Protein AF-A0AAV9VHR6-F1 (afdb_monomer)

Radius of gyration: 25.61 Å; Cα contacts (8 Å, |Δi|>4): 215; chains: 1; bounding box: 62×47×94 Å

Foldseek 3Di:
DDDDDDPPPPPVPVVVVVVVVPVVVPPDPPDPPDPPPPPPDDDPPQPDLLHAPPLLAAFDQDADDPDDVPDDPVVNVVRNVVSLVVRQVSLLCSQPPVLCVVLVVVVVVCVVLVHLNSCVVVVPHGLNNLSSNVLSVQSVVLSVLLVVLCVVCPPCSVVVCVVDVNSHRNRNDDPVNVVVVVVVLLVQLVVLCVVPVVDPCPPDDDPDLVRDDLSVLVSQCSLLVVDDPPPPSPDDDDPVSVVSSVSVVVLVSSLVSSQVNCVVVVHDVPYDPVRSVVNCSNNSD

Mean predicted aligned error: 12.26 Å

Organism: NCBI:txid1796055

Sequence (285 aa):
MTTTFVAAAACGKAAARQAAARTVTARLGLVPQQLRTYSSQPDPRYDGPINGPLSTLPAHLNLPPPRQPGESIFAYYFKIGKGYLSFYKTGLKNAAWVNPRLAGPVMARWKDDRGYAGIVQNKWLTRGDLQLLKRNQHDFRRIPLFAILFTVCGEFTPLVVATFSNIVPITCRIPTQIQSDRKKRERKIRASFESFLPSTSVNRPAEGLDKLTWKEKVHCSTVVGRHSGLWPSRFLPLPLGFVLHKRLLRYEVYLATDDMLITKGGGVMKLSPPELEIACVDRGM

Secondary structure (DSSP, 8-state):
------TTSSSHHHHHHHHTTTSSTTSS------------PPPTT--STTSPPGGGSPPP--PPPSPPTT--HHHHHHHHHHHHHHHHHHHHHIIIIIHHHHHHHHHHHHHHTTTHHHHHHH----HHHHHHHHHHHHHHTTHHHHHHHHHHHGGGHHHHHHH-TTTS-GGG--HHHHHHHHHHHHHHHHHHHHHHTTSGGGG----SGGGS-HHHHHHHHHHTT-S-TT--TTT--TTHHHHHHHHHHHHHHHHHHHHHHHHHTT-GGGS-HHHHHHHHHHHT-

Nearest PDB structures (foldseek):
  7w1m-assembly1_D  TM=1.863E-01  e=8.323E+00  Homo sapiens

Structure (mmCIF, N/CA/C/O backbone):
data_AF-A0AAV9VHR6-F1
#
_entry.id   AF-A0AAV9VHR6-F1
#
loop_
_atom_site.group_PDB
_atom_site.id
_atom_site.type_symbol
_atom_site.label_atom_id
_atom_site.label_alt_id
_atom_site.label_comp_id
_atom_site.label_asym_id
_atom_site.label_entity_id
_atom_site.label_seq_id
_atom_site.pdbx_PDB_ins_code
_atom_site.Cartn_x
_atom_site.Cartn_y
_atom_site.Cartn_z
_atom_site.occupancy
_atom_site.B_iso_or_equiv
_atom_site.auth_seq_id
_atom_site.auth_comp_id
_atom_site.auth_asym_id
_atom_site.auth_atom_id
_atom_site.pdbx_PDB_model_num
ATOM 1 N N . MET A 1 1 ? -37.634 -18.624 -67.698 1.00 38.09 1 MET A N 1
ATOM 2 C CA . MET A 1 1 ? -37.394 -19.805 -66.837 1.00 38.09 1 MET A CA 1
ATOM 3 C C . MET A 1 1 ? -35.998 -19.601 -66.261 1.00 38.09 1 MET A C 1
ATOM 5 O O . MET A 1 1 ? -35.084 -19.551 -67.060 1.00 38.09 1 MET A O 1
ATOM 9 N N . THR A 1 2 ? -35.717 -19.249 -65.009 1.00 39.53 2 THR A N 1
ATOM 10 C CA . THR A 1 2 ? -36.295 -19.543 -63.683 1.00 39.53 2 THR A CA 1
ATOM 11 C C . THR A 1 2 ? -35.710 -18.506 -62.702 1.00 39.53 2 THR A C 1
ATOM 13 O O . THR A 1 2 ? -34.497 -18.366 -62.608 1.00 39.53 2 THR A O 1
ATOM 16 N N . THR A 1 3 ? -36.538 -17.603 -62.174 1.00 38.44 3 THR A N 1
ATOM 17 C CA . THR A 1 3 ? -36.953 -17.486 -60.756 1.00 38.44 3 THR A CA 1
ATOM 18 C C . THR A 1 3 ? -35.860 -17.494 -59.669 1.00 38.44 3 THR A C 1
ATOM 20 O O . THR A 1 3 ? -35.356 -18.543 -59.283 1.00 38.44 3 THR A O 1
ATOM 23 N N . THR A 1 4 ? -35.584 -16.292 -59.131 1.00 42.44 4 THR A N 1
ATOM 24 C CA . THR A 1 4 ? -35.805 -15.901 -57.715 1.00 42.44 4 THR A CA 1
ATOM 25 C C . THR A 1 4 ? -35.734 -17.015 -56.667 1.00 42.44 4 THR A C 1
ATOM 27 O O . THR A 1 4 ? -36.754 -17.648 -56.462 1.00 42.44 4 THR A O 1
ATOM 30 N N . PHE A 1 5 ? -34.623 -17.187 -55.927 1.00 37.81 5 PHE A N 1
ATOM 31 C CA . PHE A 1 5 ? -34.625 -17.884 -54.617 1.00 37.81 5 PHE A CA 1
ATOM 32 C C . PHE A 1 5 ? -33.292 -17.758 -53.840 1.00 37.81 5 PHE A C 1
ATOM 34 O O . PHE A 1 5 ? -32.608 -18.748 -53.659 1.00 37.81 5 PHE A O 1
ATOM 41 N N . VAL A 1 6 ? -32.902 -16.585 -53.308 1.00 41.12 6 VAL A N 1
ATOM 42 C CA . VAL A 1 6 ? -31.988 -16.551 -52.123 1.00 41.12 6 VAL A CA 1
ATOM 43 C C . VAL A 1 6 ? -32.210 -15.330 -51.203 1.00 41.12 6 VAL A C 1
ATOM 45 O O . VAL A 1 6 ? -31.342 -14.948 -50.427 1.00 41.12 6 VAL A O 1
ATOM 48 N N . ALA A 1 7 ? -33.400 -14.721 -51.209 1.00 41.12 7 ALA A N 1
ATOM 49 C CA . ALA A 1 7 ? -33.759 -13.664 -50.248 1.00 41.12 7 ALA A CA 1
ATOM 50 C C . ALA A 1 7 ? -34.326 -14.210 -48.912 1.00 41.12 7 ALA A C 1
ATOM 52 O O . ALA A 1 7 ? -34.904 -13.461 -48.133 1.00 41.12 7 ALA A O 1
ATOM 53 N N . ALA A 1 8 ? -34.152 -15.507 -48.620 1.00 41.75 8 ALA A N 1
ATOM 54 C CA . ALA A 1 8 ? -34.753 -16.181 -47.459 1.00 41.75 8 ALA A CA 1
ATOM 55 C C . ALA A 1 8 ? -33.741 -16.781 -46.454 1.00 41.75 8 ALA A C 1
ATOM 57 O O . ALA A 1 8 ? -34.143 -17.422 -45.488 1.00 41.75 8 ALA A O 1
ATOM 58 N N . ALA A 1 9 ? -32.430 -16.561 -46.623 1.00 43.75 9 ALA A N 1
ATOM 59 C CA . ALA A 1 9 ? -31.403 -17.166 -45.756 1.00 43.75 9 ALA A CA 1
ATOM 60 C C . ALA A 1 9 ? -30.848 -16.236 -44.652 1.00 43.75 9 ALA A C 1
ATOM 62 O O . ALA A 1 9 ? -30.109 -16.689 -43.776 1.00 43.75 9 ALA A O 1
ATOM 63 N N . ALA A 1 10 ? -31.209 -14.947 -44.652 1.00 43.59 10 ALA A N 1
ATOM 64 C CA . ALA A 1 10 ? -30.687 -13.965 -43.692 1.00 43.59 10 ALA A CA 1
ATOM 65 C C . ALA A 1 10 ? -31.602 -13.717 -42.474 1.00 43.59 10 ALA A C 1
ATOM 67 O O . ALA A 1 10 ? -31.135 -13.210 -41.457 1.00 43.59 10 ALA A O 1
ATOM 68 N N . CYS A 1 11 ? -32.876 -14.127 -42.520 1.00 42.84 11 CYS A N 1
ATOM 69 C CA . CYS A 1 11 ? -33.837 -13.875 -41.436 1.00 42.84 11 CYS A CA 1
ATOM 70 C C . CYS A 1 11 ? -33.877 -14.997 -40.367 1.00 42.84 11 CYS A C 1
ATOM 72 O O . CYS A 1 11 ? -34.276 -14.766 -39.230 1.00 42.84 11 CYS A O 1
ATOM 74 N N . GLY A 1 12 ? -33.369 -16.200 -40.674 1.00 41.72 12 GLY A N 1
ATOM 75 C CA . GLY A 1 12 ? -33.369 -17.346 -39.745 1.00 41.72 12 GLY A CA 1
ATOM 76 C C . GLY A 1 12 ? -32.209 -17.395 -38.737 1.00 41.72 12 GLY A C 1
ATOM 77 O O . GLY A 1 12 ? -32.298 -18.088 -37.726 1.00 41.72 12 GLY A O 1
ATOM 78 N N . LYS A 1 13 ? -31.114 -16.652 -38.961 1.00 41.53 13 LYS A N 1
ATOM 79 C CA . LYS A 1 13 ? -29.913 -16.704 -38.094 1.00 41.53 13 LYS A CA 1
ATOM 80 C C . LYS A 1 13 ? -29.929 -15.695 -36.936 1.00 41.53 13 LYS A C 1
ATOM 82 O O . LYS A 1 13 ? -29.157 -15.848 -35.990 1.00 41.53 13 LYS A O 1
ATOM 87 N N . ALA A 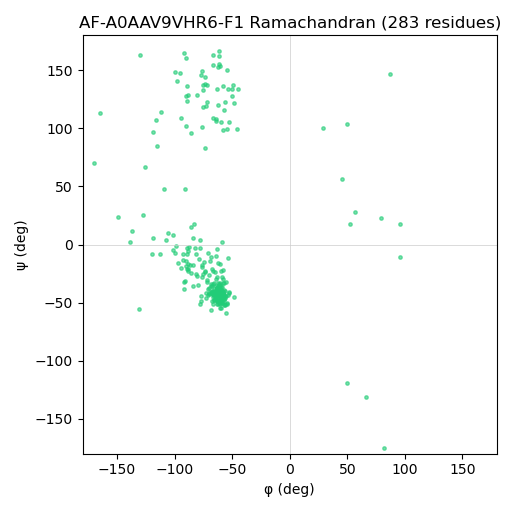1 14 ? -30.821 -14.703 -36.970 1.00 45.06 14 ALA A N 1
ATOM 88 C CA . ALA A 1 14 ? -30.988 -13.723 -35.893 1.00 45.06 14 ALA A CA 1
ATOM 89 C C . ALA A 1 14 ? -31.916 -14.233 -34.769 1.00 45.06 14 ALA A C 1
ATOM 91 O O . ALA A 1 14 ? -31.631 -14.016 -33.592 1.00 45.06 14 ALA A O 1
ATOM 92 N N . ALA A 1 15 ? -32.956 -15.004 -35.108 1.00 44.47 15 ALA A N 1
ATOM 93 C CA . ALA A 1 15 ? -33.890 -15.576 -34.133 1.00 44.47 15 ALA A CA 1
ATOM 94 C C . ALA A 1 15 ? -33.272 -16.717 -33.292 1.00 44.47 15 ALA A C 1
ATOM 96 O O . ALA A 1 15 ? -33.572 -16.855 -32.107 1.00 44.47 15 ALA A O 1
ATOM 97 N N . ALA A 1 16 ? -32.322 -17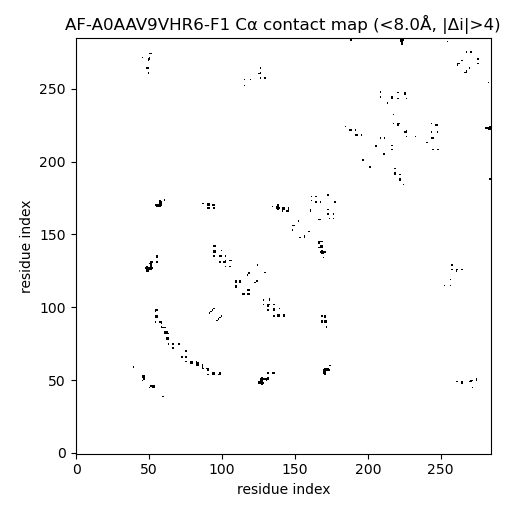.476 -33.853 1.00 44.94 16 ALA A N 1
ATOM 98 C CA . ALA A 1 16 ? -31.630 -18.562 -33.148 1.00 44.94 16 ALA A CA 1
ATOM 99 C C . ALA A 1 16 ? -30.553 -18.083 -32.148 1.00 44.94 16 ALA A C 1
ATOM 101 O O . ALA A 1 16 ? -30.171 -18.829 -31.248 1.00 44.94 16 ALA A O 1
ATOM 102 N N . ARG A 1 17 ? -30.081 -16.829 -32.249 1.00 43.00 17 ARG A N 1
ATOM 103 C CA . ARG A 1 17 ? -29.112 -16.246 -31.296 1.00 43.00 17 ARG A CA 1
ATOM 104 C C . ARG A 1 17 ? -29.772 -15.569 -30.091 1.00 43.00 17 ARG A C 1
ATOM 106 O O . ARG A 1 17 ? -29.152 -15.494 -29.036 1.00 43.00 17 ARG A O 1
ATOM 113 N N . GLN A 1 18 ? -31.032 -15.147 -30.201 1.00 46.56 18 GLN A N 1
ATOM 114 C CA . GLN A 1 18 ? -31.784 -14.561 -29.081 1.00 46.56 18 GLN A CA 1
ATOM 115 C C . GLN A 1 18 ? -32.532 -15.603 -28.231 1.00 46.56 18 GLN A C 1
ATOM 117 O O . GLN A 1 18 ? -32.779 -15.353 -27.051 1.00 46.56 18 GLN A O 1
ATOM 122 N N . ALA A 1 19 ? -32.812 -16.796 -28.769 1.00 40.84 19 ALA A N 1
ATOM 123 C CA . ALA A 1 19 ? -33.390 -17.905 -28.003 1.00 40.84 19 ALA A CA 1
ATOM 124 C C . ALA A 1 19 ? -32.367 -18.610 -27.083 1.00 40.84 19 ALA A C 1
ATOM 126 O O . ALA A 1 19 ? -32.729 -19.080 -26.009 1.00 40.84 19 ALA A O 1
ATOM 127 N N . ALA A 1 20 ? -31.072 -18.606 -27.426 1.00 40.47 20 ALA A N 1
ATOM 128 C CA . ALA A 1 20 ? -30.011 -19.150 -26.567 1.00 40.47 20 ALA A CA 1
ATOM 129 C C . ALA A 1 20 ? -29.638 -18.226 -25.384 1.00 40.47 20 ALA A C 1
ATOM 131 O O . ALA A 1 20 ? -29.097 -18.688 -24.383 1.00 40.47 20 ALA A O 1
ATOM 132 N N . ALA A 1 21 ? -29.976 -16.934 -25.461 1.00 40.16 21 ALA A N 1
ATOM 133 C CA . ALA A 1 21 ? -29.709 -15.949 -24.408 1.00 40.16 21 ALA A CA 1
ATOM 134 C C . ALA A 1 21 ? -30.823 -15.852 -23.342 1.00 40.16 21 ALA A C 1
ATOM 136 O O . ALA A 1 21 ? -30.661 -15.140 -22.353 1.00 40.16 21 ALA A O 1
ATOM 137 N N . ARG A 1 22 ? -31.951 -16.559 -23.519 1.00 40.19 22 ARG A N 1
ATOM 138 C CA . ARG A 1 22 ? -33.097 -16.539 -22.584 1.00 40.19 22 ARG A CA 1
ATOM 139 C C . ARG A 1 22 ? -33.342 -17.860 -21.847 1.00 40.19 22 ARG A C 1
ATOM 141 O O . ARG A 1 22 ? -34.110 -17.868 -20.892 1.00 40.19 22 ARG A O 1
ATOM 148 N N . THR A 1 23 ? -32.643 -18.938 -22.206 1.00 36.31 23 THR A N 1
ATOM 149 C CA . THR A 1 23 ? -32.819 -20.266 -21.575 1.00 36.31 23 THR A CA 1
ATOM 150 C C . THR A 1 23 ? -31.730 -20.606 -20.546 1.00 36.31 23 THR A C 1
ATOM 152 O O . THR A 1 23 ? -31.844 -21.591 -19.824 1.00 36.31 23 THR A O 1
ATOM 155 N N . VAL A 1 24 ? -30.705 -19.760 -20.381 1.00 35.66 24 VAL A N 1
ATOM 156 C CA . VAL A 1 24 ? -29.727 -19.884 -19.274 1.00 35.66 24 VAL A CA 1
ATOM 157 C C . VAL A 1 24 ? -30.195 -19.136 -18.014 1.00 35.66 24 VAL A C 1
ATOM 159 O O . VAL A 1 24 ? -29.762 -19.426 -16.902 1.00 35.66 24 VAL A O 1
ATOM 162 N N . THR A 1 25 ? -31.164 -18.232 -18.155 1.00 37.31 25 THR A N 1
ATOM 163 C CA . THR A 1 25 ? -31.653 -17.351 -17.084 1.00 37.31 25 THR A CA 1
ATOM 164 C C . THR A 1 25 ? -32.719 -17.982 -16.177 1.00 37.31 25 THR A C 1
ATOM 166 O O . THR A 1 25 ? -33.238 -17.307 -15.296 1.00 37.31 25 THR A O 1
ATOM 169 N N . ALA A 1 26 ? -33.037 -19.272 -16.346 1.00 33.94 26 ALA A N 1
ATOM 170 C CA . ALA A 1 26 ? -34.105 -19.956 -15.603 1.00 33.94 26 ALA A CA 1
ATOM 171 C C . ALA A 1 26 ? -33.664 -21.263 -14.907 1.00 33.94 26 ALA A C 1
ATOM 173 O O . ALA A 1 26 ? -34.487 -22.144 -14.666 1.00 33.94 26 ALA A O 1
ATOM 174 N N . ARG A 1 27 ? -32.372 -21.412 -14.569 1.00 36.94 27 ARG A N 1
ATOM 175 C CA . ARG A 1 27 ? -31.871 -22.569 -13.789 1.00 36.94 27 ARG A CA 1
ATOM 176 C C . ARG A 1 27 ? -30.870 -22.259 -12.674 1.00 36.94 27 ARG A C 1
ATOM 178 O O . ARG A 1 27 ? -30.317 -23.177 -12.081 1.00 36.94 27 ARG A O 1
ATOM 185 N N . LEU A 1 28 ? -30.685 -20.992 -12.321 1.00 31.84 28 LEU A N 1
ATOM 186 C CA . LEU A 1 28 ? -29.935 -20.610 -11.128 1.00 31.84 28 LEU A CA 1
ATOM 187 C C . LEU A 1 28 ? -30.883 -19.843 -10.219 1.00 31.84 28 LEU A C 1
ATOM 189 O O . LEU A 1 28 ? -31.125 -18.658 -10.428 1.00 31.84 28 LEU A O 1
ATOM 193 N N . GLY A 1 29 ? -31.466 -20.554 -9.252 1.00 33.84 29 GLY A N 1
ATOM 194 C CA . GLY A 1 29 ? -32.253 -19.958 -8.183 1.00 33.84 29 GLY A CA 1
ATOM 195 C C . GLY A 1 29 ? -31.420 -18.893 -7.479 1.00 33.84 29 GLY A C 1
ATOM 196 O O . GLY A 1 29 ? -30.560 -19.204 -6.656 1.00 33.84 29 GLY A O 1
ATOM 197 N N . LEU A 1 30 ? -31.660 -17.633 -7.833 1.00 30.86 30 LEU A N 1
ATOM 198 C CA . LEU A 1 30 ? -31.135 -16.477 -7.126 1.00 30.86 30 LEU A CA 1
ATOM 199 C C . LEU A 1 30 ? -31.920 -16.352 -5.823 1.00 30.86 30 LEU A C 1
ATOM 201 O O . LEU A 1 30 ? -32.893 -15.613 -5.707 1.00 30.86 30 LEU A O 1
ATOM 205 N N . VAL A 1 31 ? -31.475 -17.138 -4.846 1.00 34.97 31 VAL A N 1
ATOM 206 C CA . VAL A 1 31 ? -31.689 -16.880 -3.425 1.00 34.97 31 VAL A CA 1
ATOM 207 C C . VAL A 1 31 ? -31.268 -15.428 -3.162 1.00 34.97 31 VAL A C 1
ATOM 209 O O . VAL A 1 31 ? -30.193 -15.031 -3.629 1.00 34.97 31 VAL A O 1
ATOM 212 N N . PRO A 1 32 ? -32.058 -14.619 -2.431 1.00 35.94 32 PRO A N 1
ATOM 213 C CA . PRO A 1 32 ? -31.612 -13.301 -2.011 1.00 35.94 32 PRO A CA 1
ATOM 214 C C . PRO A 1 32 ? -30.323 -13.497 -1.217 1.00 35.94 32 PRO A C 1
ATOM 216 O O . PRO A 1 32 ? -30.331 -14.178 -0.191 1.00 35.94 32 PRO A O 1
ATOM 219 N N . GLN A 1 33 ? -29.204 -12.971 -1.721 1.00 37.50 33 GLN A N 1
ATOM 220 C CA . GLN A 1 33 ? -27.929 -13.016 -1.017 1.00 37.50 33 GLN A CA 1
ATOM 221 C C . GLN A 1 33 ? -28.112 -12.322 0.332 1.00 37.50 33 GLN A C 1
ATOM 223 O O . GLN A 1 33 ? -28.059 -11.098 0.437 1.00 37.50 33 GLN A O 1
ATOM 228 N N . GLN A 1 34 ? -28.326 -13.124 1.375 1.00 30.64 34 GLN A N 1
ATOM 229 C CA . GLN A 1 34 ? -28.011 -12.739 2.736 1.00 30.64 34 GLN A CA 1
ATOM 230 C C . GLN A 1 34 ? -26.590 -12.181 2.696 1.00 30.64 34 GLN A C 1
ATOM 232 O O . GLN A 1 34 ? -25.668 -12.863 2.240 1.00 30.64 34 GLN A O 1
ATOM 237 N N . LEU A 1 35 ? -26.438 -10.924 3.118 1.00 32.88 35 LEU A N 1
ATOM 238 C CA . LEU A 1 35 ? -25.155 -10.305 3.413 1.00 32.88 35 LEU A CA 1
ATOM 239 C C . LEU A 1 35 ? -24.337 -11.296 4.245 1.00 32.88 35 LEU A C 1
ATOM 241 O O . LEU A 1 35 ? -24.559 -11.437 5.447 1.00 32.88 35 LEU A O 1
ATOM 245 N N . ARG A 1 36 ? -23.412 -12.014 3.599 1.00 28.45 36 ARG A N 1
ATOM 246 C CA . ARG A 1 36 ? -22.433 -12.829 4.307 1.00 28.45 36 ARG A CA 1
ATOM 247 C C . ARG A 1 36 ? -21.582 -11.855 5.100 1.00 28.45 36 ARG A C 1
ATOM 249 O O . ARG A 1 36 ? -20.759 -11.132 4.541 1.00 28.45 36 ARG A O 1
ATOM 256 N N . THR A 1 37 ? -21.804 -11.837 6.404 1.00 27.69 37 THR A N 1
ATOM 257 C CA . THR A 1 37 ? -20.843 -11.345 7.377 1.00 27.69 37 THR A CA 1
ATOM 258 C C . THR A 1 37 ? -19.528 -12.074 7.110 1.00 27.69 37 THR A C 1
ATOM 260 O O . THR A 1 37 ? -19.389 -13.274 7.336 1.00 27.69 37 THR A O 1
ATOM 263 N N . TYR A 1 38 ? -18.579 -11.355 6.512 1.00 29.16 38 TYR A N 1
ATOM 264 C CA . TYR A 1 38 ? -17.238 -11.858 6.260 1.00 29.16 38 TYR A CA 1
ATOM 265 C C . TYR A 1 38 ? -16.603 -12.098 7.631 1.00 29.16 38 TYR A C 1
ATOM 267 O O . TYR A 1 38 ? -16.329 -11.148 8.363 1.00 29.16 38 TYR A O 1
ATOM 275 N N . SER A 1 39 ? -16.447 -13.366 8.012 1.00 27.62 39 SER A N 1
ATOM 276 C CA . SER A 1 39 ? -15.747 -13.750 9.235 1.00 27.62 39 SER A CA 1
ATOM 277 C C . SER A 1 39 ? -14.312 -13.228 9.147 1.00 27.62 39 SER A C 1
ATOM 279 O O . SER A 1 39 ? -13.498 -13.725 8.373 1.00 27.62 39 SER A O 1
ATOM 281 N N . SER A 1 40 ? -14.028 -12.167 9.896 1.00 43.66 40 SER A N 1
ATOM 282 C CA . SER A 1 40 ? -12.737 -11.487 9.975 1.00 43.66 40 SER A CA 1
ATOM 283 C C . SER A 1 40 ? -11.879 -12.068 11.098 1.00 43.66 40 SER A C 1
ATOM 285 O O . SER A 1 40 ? -11.356 -11.328 11.931 1.00 43.66 40 SER A O 1
ATOM 287 N N . GLN A 1 41 ? -11.779 -13.394 11.169 1.00 29.55 41 GLN A N 1
ATOM 288 C CA . GLN A 1 41 ? -10.721 -14.030 11.947 1.00 29.55 41 GLN A CA 1
ATOM 289 C C . GLN A 1 41 ? -9.518 -14.231 11.013 1.00 29.55 41 GLN A C 1
ATOM 291 O O . GLN A 1 41 ? -9.702 -14.764 9.915 1.00 29.55 41 GLN A O 1
ATOM 296 N N . PRO A 1 42 ? -8.308 -13.778 11.382 1.00 36.31 42 PRO A N 1
ATOM 297 C CA . PRO A 1 42 ? -7.117 -14.013 10.576 1.00 36.31 42 PRO A CA 1
ATOM 298 C C . PRO A 1 42 ? -6.851 -15.523 10.479 1.00 36.31 42 PRO A C 1
ATOM 300 O O . PRO A 1 42 ? -6.676 -16.194 11.493 1.00 36.31 42 PRO A O 1
ATOM 303 N N . ASP A 1 43 ? -6.845 -16.062 9.256 1.00 37.38 43 ASP A N 1
ATOM 304 C CA . ASP A 1 43 ? -6.450 -17.448 8.990 1.00 37.38 43 ASP A CA 1
ATOM 305 C C . ASP A 1 43 ? -4.921 -17.566 9.177 1.00 37.38 43 ASP A C 1
ATOM 307 O O . ASP A 1 43 ? -4.174 -16.851 8.497 1.00 37.38 43 ASP A O 1
ATOM 311 N N . PRO A 1 44 ? -4.430 -18.446 10.069 1.00 43.84 44 PRO A N 1
ATOM 312 C CA . PRO A 1 44 ? -3.001 -18.639 10.331 1.00 43.84 44 PRO A CA 1
ATOM 313 C C . PRO A 1 44 ? -2.200 -19.164 9.122 1.00 43.84 44 PRO A C 1
ATOM 315 O O . PRO A 1 44 ? -0.979 -19.265 9.201 1.00 43.84 44 PRO A O 1
ATOM 318 N N . ARG A 1 45 ? -2.846 -19.477 7.987 1.00 42.50 45 ARG A N 1
ATOM 319 C CA . ARG A 1 45 ? -2.193 -19.954 6.751 1.00 42.50 45 ARG A CA 1
ATOM 320 C C . ARG A 1 45 ? -1.518 -18.876 5.886 1.00 42.50 45 ARG A C 1
ATOM 322 O O . ARG A 1 45 ? -0.912 -19.232 4.877 1.00 42.50 45 ARG A O 1
ATOM 329 N N . TYR A 1 46 ? -1.594 -17.587 6.227 1.00 50.94 46 TYR A N 1
ATOM 330 C CA . TYR A 1 46 ? -1.101 -16.494 5.363 1.00 50.94 46 TYR A CA 1
ATOM 331 C C . TYR A 1 46 ? 0.167 -15.788 5.864 1.00 50.94 46 TYR A C 1
ATOM 333 O O . TYR A 1 46 ? 0.262 -14.564 5.816 1.00 50.94 46 TYR A O 1
ATOM 341 N N . ASP A 1 47 ? 1.163 -16.580 6.254 1.00 60.59 47 ASP A N 1
ATOM 342 C CA . ASP A 1 47 ? 2.533 -16.144 6.555 1.00 60.59 47 ASP A CA 1
ATOM 343 C C . ASP A 1 47 ? 3.518 -16.974 5.708 1.00 60.59 47 ASP A C 1
ATOM 345 O O . ASP A 1 47 ? 4.202 -17.878 6.179 1.00 60.59 47 ASP A O 1
ATOM 349 N N . GLY A 1 48 ? 3.475 -16.774 4.387 1.00 64.94 48 GLY A N 1
ATOM 350 C CA . GLY A 1 48 ? 4.203 -17.596 3.416 1.00 64.94 48 GLY A CA 1
ATOM 351 C C . GLY A 1 48 ? 5.008 -16.751 2.431 1.00 64.94 48 GLY A C 1
ATOM 352 O O . GLY A 1 48 ? 4.696 -15.580 2.243 1.00 64.94 48 GLY A O 1
ATOM 353 N N . PRO A 1 49 ? 5.985 -17.333 1.713 1.00 79.38 49 PRO A N 1
ATOM 354 C CA . PRO A 1 49 ? 6.923 -16.583 0.866 1.00 79.38 49 PRO A CA 1
ATOM 355 C C . PRO A 1 49 ? 6.244 -15.787 -0.265 1.00 79.38 49 PRO A C 1
ATOM 357 O O . PRO A 1 49 ? 6.845 -14.884 -0.846 1.00 79.38 49 PRO A O 1
ATOM 360 N N . ILE A 1 50 ? 4.987 -16.097 -0.604 1.00 88.50 50 ILE A N 1
ATOM 361 C CA . ILE A 1 50 ? 4.230 -15.373 -1.629 1.00 88.50 50 ILE A CA 1
ATOM 362 C C . ILE A 1 50 ? 3.387 -14.206 -1.075 1.00 88.50 50 ILE A C 1
ATOM 364 O O . ILE A 1 50 ? 3.202 -13.199 -1.761 1.00 88.50 50 ILE A O 1
ATOM 368 N N . ASN A 1 51 ? 2.870 -14.307 0.151 1.00 90.62 51 ASN A N 1
ATOM 369 C CA . ASN A 1 51 ? 1.984 -13.295 0.735 1.00 90.62 51 ASN A CA 1
ATOM 370 C C . ASN A 1 51 ? 2.797 -12.356 1.635 1.00 90.62 51 ASN A C 1
ATOM 372 O O . ASN A 1 51 ? 3.716 -12.791 2.320 1.00 90.62 51 ASN A O 1
ATOM 376 N N . GLY A 1 52 ? 2.493 -11.056 1.616 1.00 88.25 52 GLY A N 1
ATOM 377 C CA . GLY A 1 52 ? 3.136 -10.115 2.533 1.00 88.25 52 GLY A CA 1
ATOM 378 C C . GLY A 1 52 ? 2.737 -10.396 3.989 1.00 88.25 52 GLY A C 1
ATOM 379 O O . GLY A 1 52 ? 1.633 -10.896 4.215 1.00 88.25 52 GLY A O 1
ATOM 380 N N . PRO A 1 53 ? 3.571 -10.027 4.981 1.00 90.31 53 PRO A N 1
ATOM 381 C CA . PRO A 1 53 ? 3.223 -10.206 6.387 1.00 90.31 53 PRO A CA 1
ATOM 382 C C . PRO A 1 53 ? 1.921 -9.481 6.729 1.00 90.31 53 PRO A C 1
ATOM 384 O O . PRO A 1 53 ? 1.737 -8.314 6.357 1.00 90.31 53 PRO A O 1
ATOM 387 N N . LEU A 1 54 ? 1.040 -10.132 7.491 1.00 89.44 54 LEU A N 1
ATOM 388 C CA . LEU A 1 54 ? -0.264 -9.574 7.878 1.00 89.44 54 LEU A CA 1
ATOM 389 C C . LEU A 1 54 ? -0.138 -8.253 8.651 1.00 89.44 54 LEU A C 1
ATOM 391 O O . LEU A 1 54 ? -1.002 -7.386 8.554 1.00 89.44 54 LEU A O 1
ATOM 395 N N . SER A 1 55 ? 0.977 -8.050 9.357 1.00 90.12 55 SER A N 1
ATOM 396 C CA . SER A 1 55 ? 1.294 -6.797 10.048 1.00 90.12 55 SER A CA 1
ATOM 397 C C . SER A 1 55 ? 1.446 -5.592 9.108 1.00 90.12 55 SER A C 1
ATOM 399 O O . SER A 1 55 ? 1.410 -4.452 9.568 1.00 90.12 55 SER A O 1
ATOM 401 N N . THR A 1 56 ? 1.614 -5.811 7.801 1.00 91.69 56 THR A N 1
ATOM 402 C CA . THR A 1 56 ? 1.685 -4.748 6.781 1.00 91.69 56 THR A CA 1
ATOM 403 C C . THR A 1 56 ? 0.322 -4.361 6.203 1.00 91.69 56 THR A C 1
ATOM 405 O O . THR A 1 56 ? 0.232 -3.393 5.447 1.00 91.69 56 THR A O 1
ATOM 408 N N . LEU A 1 57 ? -0.734 -5.104 6.541 1.00 91.62 57 LEU A N 1
ATOM 409 C CA . LEU A 1 57 ? -2.106 -4.812 6.140 1.00 91.62 57 LEU A CA 1
ATOM 410 C C . LEU A 1 57 ? -2.802 -3.916 7.183 1.00 91.62 57 LEU A C 1
ATOM 412 O O . LEU A 1 57 ? -2.349 -3.827 8.330 1.00 91.62 57 LEU A O 1
ATOM 416 N N . PRO A 1 58 ? -3.899 -3.230 6.808 1.00 89.31 58 PRO A N 1
ATOM 417 C CA . PRO A 1 58 ? -4.744 -2.520 7.764 1.00 89.31 58 PRO A CA 1
ATOM 418 C C . PRO A 1 58 ? -5.197 -3.443 8.899 1.00 89.31 58 PRO A C 1
ATOM 420 O O . PRO A 1 58 ? -5.636 -4.565 8.645 1.00 89.31 58 PRO A O 1
ATOM 423 N N . ALA A 1 59 ? -5.101 -2.977 10.146 1.00 86.81 59 ALA A N 1
ATOM 424 C CA . ALA A 1 59 ? -5.551 -3.755 11.297 1.00 86.81 59 ALA A CA 1
ATOM 425 C C . ALA A 1 59 ? -7.063 -4.054 11.220 1.00 86.81 59 ALA A C 1
ATOM 427 O O . ALA A 1 59 ? -7.839 -3.322 10.607 1.00 86.81 59 ALA A O 1
ATOM 428 N N . HIS A 1 60 ? -7.518 -5.123 11.872 1.00 86.31 60 HIS A N 1
ATOM 429 C CA . HIS A 1 60 ? -8.948 -5.420 11.916 1.00 86.31 60 HIS A CA 1
ATOM 430 C C . HIS A 1 60 ? -9.671 -4.440 12.845 1.00 86.31 60 HIS A C 1
ATOM 432 O O . HIS A 1 60 ? -9.379 -4.357 14.040 1.00 86.31 60 HIS A O 1
ATOM 438 N N . LEU A 1 61 ? -10.619 -3.686 12.286 1.00 86.88 61 LEU A N 1
ATOM 439 C CA . LEU A 1 61 ? -11.479 -2.787 13.046 1.00 86.88 61 LEU A CA 1
ATOM 440 C C . LEU A 1 61 ? -12.686 -3.568 13.582 1.00 86.88 61 LEU A C 1
ATOM 442 O O . LEU A 1 61 ? -13.682 -3.747 12.884 1.00 86.88 61 LEU A O 1
ATOM 446 N N . ASN A 1 62 ? -12.584 -4.027 14.828 1.00 87.81 62 ASN A N 1
ATOM 447 C CA . ASN A 1 62 ? -13.652 -4.755 15.508 1.00 87.81 62 ASN A CA 1
ATOM 448 C C . ASN A 1 62 ? -14.562 -3.768 16.248 1.00 87.81 62 ASN A C 1
ATOM 450 O O . ASN A 1 62 ? -14.209 -3.268 17.318 1.00 87.81 62 ASN A O 1
ATOM 454 N N . LEU A 1 63 ? -15.722 -3.475 15.661 1.00 88.62 63 LEU A N 1
ATOM 455 C CA . LEU A 1 63 ? -16.763 -2.652 16.278 1.00 88.62 63 LEU A CA 1
ATOM 456 C C . LEU A 1 63 ? -17.859 -3.543 16.878 1.00 88.62 63 LEU A C 1
ATOM 458 O O . LEU A 1 63 ? -18.114 -4.625 16.343 1.00 88.62 63 LEU A O 1
ATOM 462 N N . PRO A 1 64 ? -18.511 -3.113 17.974 1.00 89.19 64 PRO A N 1
ATOM 463 C CA . PRO A 1 64 ? -19.684 -3.815 18.478 1.00 89.19 64 PRO A CA 1
ATOM 464 C C . PRO A 1 64 ? -20.803 -3.839 17.415 1.00 89.19 64 PRO A C 1
ATOM 466 O O . PRO A 1 64 ? -20.862 -2.939 16.571 1.00 89.19 64 PRO A O 1
ATOM 469 N N . PRO A 1 65 ? -21.698 -4.844 17.446 1.00 89.62 65 PRO A N 1
ATOM 470 C CA . PRO A 1 65 ? -22.891 -4.861 16.597 1.00 89.62 65 PRO A CA 1
ATOM 471 C C . PRO A 1 65 ? -23.804 -3.661 16.908 1.00 89.62 65 PRO A C 1
ATOM 473 O O . PRO A 1 65 ? -23.616 -3.023 17.945 1.00 89.62 65 PRO A O 1
ATOM 476 N N . PRO A 1 66 ? -24.801 -3.351 16.054 1.00 90.75 66 PRO A N 1
ATOM 477 C CA . PRO A 1 66 ? -25.739 -2.256 16.299 1.00 90.75 66 PRO A CA 1
ATOM 478 C C . PRO A 1 66 ? -26.341 -2.305 17.710 1.00 90.75 66 PRO A C 1
ATOM 480 O O . PRO A 1 66 ? -26.699 -3.382 18.191 1.00 90.75 66 PRO A O 1
ATOM 483 N N . ARG A 1 67 ? -26.441 -1.134 18.359 1.00 92.25 67 ARG A N 1
ATOM 484 C CA . ARG A 1 67 ? -26.925 -0.994 19.742 1.00 92.25 67 ARG A CA 1
ATOM 485 C C . ARG A 1 67 ? -28.253 -1.725 19.931 1.00 92.25 67 ARG A C 1
ATOM 487 O O . ARG A 1 67 ? -29.207 -1.472 19.193 1.00 92.25 67 ARG A O 1
ATOM 494 N N . GLN A 1 68 ? -28.326 -2.576 20.948 1.00 90.12 68 GLN A N 1
ATOM 495 C CA . GLN A 1 68 ? -29.553 -3.303 21.263 1.00 90.12 68 GLN A CA 1
ATOM 496 C C . GLN A 1 68 ? -30.579 -2.388 21.957 1.00 90.12 68 GLN A C 1
ATOM 498 O O . GLN A 1 68 ? -30.188 -1.460 22.680 1.00 90.12 68 GLN A O 1
ATOM 503 N N . PRO A 1 69 ? -31.892 -2.627 21.778 1.00 87.56 69 PRO A N 1
ATOM 504 C CA . PRO A 1 69 ? -32.919 -1.927 22.545 1.00 87.56 69 PRO A CA 1
ATOM 505 C C . PRO A 1 69 ? -32.683 -2.131 24.051 1.00 87.56 69 PRO A C 1
ATOM 507 O O . PRO A 1 69 ? -32.595 -3.262 24.512 1.00 87.56 69 PRO A O 1
ATOM 510 N N . GLY A 1 70 ? -32.535 -1.043 24.812 1.00 88.19 70 GLY A N 1
ATOM 511 C CA . GLY A 1 70 ? -32.275 -1.082 26.261 1.00 88.19 70 GLY A CA 1
ATOM 512 C C . GLY A 1 70 ? -30.802 -0.985 26.684 1.00 88.19 70 GLY A C 1
ATOM 513 O O . GLY A 1 70 ? -30.529 -0.736 27.855 1.00 88.19 70 GLY A O 1
ATOM 514 N N . GLU A 1 71 ? -29.836 -1.094 25.764 1.00 91.75 71 GLU A N 1
ATOM 515 C CA . GLU A 1 71 ? -28.421 -0.871 26.095 1.00 91.75 71 GLU A CA 1
ATOM 516 C C . GLU A 1 71 ? -28.145 0.618 26.343 1.00 91.75 71 GLU A C 1
ATOM 518 O O . GLU A 1 71 ? -28.599 1.484 25.586 1.00 91.75 71 GLU A O 1
ATOM 523 N N . SER A 1 72 ? -27.358 0.941 27.373 1.00 92.88 72 SER A N 1
ATOM 524 C CA . SER A 1 72 ? -27.009 2.333 27.644 1.00 92.88 72 SER A CA 1
ATOM 525 C C . SER A 1 72 ? -26.197 2.933 26.492 1.00 92.88 72 SER A C 1
ATOM 527 O O . SER A 1 72 ? -25.241 2.349 25.977 1.00 92.88 72 SER A O 1
ATOM 529 N N . ILE A 1 73 ? -26.589 4.141 26.084 1.00 93.62 73 ILE A N 1
ATOM 530 C CA . ILE A 1 73 ? -25.948 4.872 24.985 1.00 93.62 73 ILE A CA 1
ATOM 531 C C . ILE A 1 73 ? -24.458 5.085 25.288 1.00 93.62 73 ILE A C 1
ATOM 533 O O . ILE A 1 73 ? -23.607 4.887 24.422 1.00 93.62 73 ILE A O 1
ATOM 537 N N . PHE A 1 74 ? -24.139 5.419 26.539 1.00 94.00 74 PHE A N 1
ATOM 538 C CA . PHE A 1 74 ? -22.767 5.627 26.987 1.00 94.00 74 PHE A CA 1
ATOM 539 C C . PHE A 1 74 ? -21.912 4.357 26.876 1.00 94.00 74 PHE A C 1
ATOM 541 O O . PHE A 1 74 ? -20.827 4.406 26.296 1.00 94.00 74 PHE A O 1
ATOM 548 N N . ALA A 1 75 ? -22.396 3.204 27.361 1.00 90.75 75 ALA A N 1
ATOM 549 C CA . ALA A 1 75 ? -21.635 1.956 27.270 1.00 90.75 75 ALA A CA 1
ATOM 550 C C . ALA A 1 75 ? -21.407 1.539 25.812 1.00 90.75 75 ALA A C 1
ATOM 552 O O . ALA 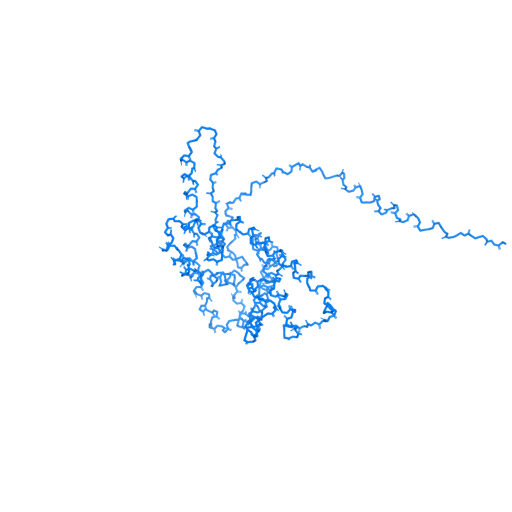A 1 75 ? -20.321 1.066 25.469 1.00 90.75 75 ALA A O 1
ATOM 553 N N . TYR A 1 76 ? -22.396 1.762 24.944 1.00 92.06 76 TYR A N 1
ATOM 554 C CA . TYR A 1 76 ? -22.273 1.501 23.514 1.00 92.06 76 TYR A CA 1
ATOM 555 C C . TYR A 1 76 ? -21.165 2.348 22.861 1.00 92.06 76 TYR A C 1
ATOM 557 O O . TYR A 1 76 ? -20.269 1.802 22.211 1.00 92.06 76 TYR A O 1
ATOM 565 N N . TYR A 1 77 ? -21.150 3.666 23.091 1.00 92.31 77 TYR A N 1
ATOM 566 C CA . TYR A 1 77 ? -20.094 4.537 22.557 1.00 92.31 77 TYR A CA 1
ATOM 567 C C . TYR A 1 77 ? -18.719 4.254 23.167 1.00 92.31 77 TYR A C 1
ATOM 569 O O . TYR A 1 77 ? -17.715 4.311 22.457 1.00 92.31 77 TYR A O 1
ATOM 577 N N . PHE A 1 78 ? -18.656 3.867 24.442 1.00 91.81 78 PHE A N 1
ATOM 578 C CA . PHE A 1 78 ? -17.408 3.437 25.068 1.00 91.81 78 PHE A CA 1
ATOM 579 C C . PHE A 1 78 ? -16.838 2.172 24.402 1.00 91.81 78 PHE A C 1
ATOM 581 O O . PHE A 1 78 ? -15.641 2.107 24.108 1.00 91.81 78 PHE A O 1
ATOM 588 N N . LYS A 1 79 ? -17.689 1.184 24.081 1.00 92.12 79 LYS A N 1
ATOM 589 C CA . LYS A 1 79 ? -17.290 -0.018 23.323 1.00 92.12 79 LYS A CA 1
ATOM 590 C C . LYS A 1 79 ? -16.770 0.338 21.929 1.00 92.12 79 LYS A C 1
ATOM 592 O O . LYS A 1 79 ? -15.737 -0.194 21.520 1.00 92.12 79 LYS A O 1
ATOM 597 N N . ILE A 1 80 ? -17.436 1.258 21.226 1.00 90.38 80 ILE A N 1
ATOM 598 C CA . ILE A 1 80 ? -16.962 1.784 19.935 1.00 90.38 80 ILE A CA 1
ATOM 599 C C . ILE A 1 80 ? -15.580 2.431 20.092 1.00 90.38 80 ILE A C 1
ATOM 601 O O . ILE A 1 80 ? -14.657 2.093 19.348 1.00 90.38 80 ILE A O 1
ATOM 605 N N . GLY A 1 81 ? -15.419 3.321 21.076 1.00 88.62 81 GLY A N 1
ATOM 606 C CA . GLY A 1 81 ? -14.157 4.011 21.351 1.00 88.62 81 GLY A CA 1
ATOM 607 C C . GLY A 1 81 ? -13.010 3.038 21.627 1.00 88.62 81 GLY A C 1
ATOM 608 O O . GLY A 1 81 ? -11.937 3.159 21.034 1.00 88.62 81 GLY A O 1
ATOM 609 N N . LYS A 1 82 ? -13.257 2.004 22.441 1.00 89.75 82 LYS A N 1
ATOM 610 C CA . LYS A 1 82 ? -12.287 0.931 22.709 1.00 89.75 82 LYS A CA 1
ATOM 611 C C . LYS A 1 82 ? -11.883 0.181 21.434 1.00 89.75 82 LYS A C 1
ATOM 613 O O . LYS A 1 82 ? -10.699 -0.118 21.263 1.00 89.75 82 LYS A O 1
ATOM 618 N N . GLY A 1 83 ? -12.834 -0.095 20.539 1.00 89.88 83 GLY A N 1
ATOM 619 C CA . GLY A 1 83 ? -12.574 -0.727 19.241 1.00 89.88 83 GLY A CA 1
ATOM 620 C C . GLY A 1 83 ? -11.610 0.091 18.377 1.00 89.88 83 GLY A C 1
ATOM 621 O O . GLY A 1 83 ? -10.581 -0.427 17.935 1.00 89.88 83 GLY A O 1
ATOM 622 N N . TYR A 1 84 ? -11.877 1.390 18.213 1.00 87.69 84 TYR A N 1
ATOM 623 C CA . TYR A 1 84 ? -10.992 2.295 17.469 1.00 87.69 84 TYR A CA 1
ATOM 624 C C . TYR A 1 84 ? -9.619 2.459 18.124 1.00 87.69 84 TYR A C 1
ATOM 626 O O . TYR A 1 84 ? -8.601 2.429 17.431 1.00 87.69 84 TYR A O 1
ATOM 634 N N . LEU A 1 85 ? -9.566 2.591 19.452 1.00 88.38 85 LEU A N 1
ATOM 635 C CA . LEU A 1 85 ? -8.304 2.717 20.178 1.00 88.38 85 LEU A CA 1
ATOM 636 C C . LEU A 1 85 ? -7.428 1.470 19.992 1.00 88.38 85 LEU A C 1
ATOM 638 O O . LEU A 1 85 ? -6.234 1.585 19.713 1.00 88.38 85 LEU A O 1
ATOM 642 N N . SER A 1 86 ? -8.025 0.278 20.084 1.00 88.94 86 SER A N 1
ATOM 643 C CA . SER A 1 86 ? -7.334 -0.992 19.837 1.00 88.94 86 SER A CA 1
ATOM 644 C C . SER A 1 86 ? -6.829 -1.105 18.395 1.00 88.94 86 SER A C 1
ATOM 646 O O . SER A 1 86 ? -5.695 -1.539 18.170 1.00 88.94 86 SER A O 1
ATOM 648 N N . PHE A 1 87 ? -7.644 -0.687 17.423 1.00 90.38 87 PHE A N 1
ATOM 649 C CA . PHE A 1 87 ? -7.280 -0.651 16.006 1.00 90.38 87 PHE A CA 1
ATOM 650 C C . PHE A 1 87 ? -6.059 0.247 15.755 1.00 90.38 87 PHE A C 1
ATOM 652 O O . PHE A 1 87 ? -5.046 -0.235 15.244 1.00 90.38 87 PHE A O 1
ATOM 659 N N . TYR A 1 88 ? -6.100 1.515 16.181 1.00 87.25 88 TYR A N 1
ATOM 660 C CA . TYR A 1 88 ? -4.993 2.454 15.958 1.00 87.25 88 TYR A CA 1
ATOM 661 C C . TYR A 1 88 ? -3.731 2.060 16.716 1.00 87.25 88 TYR A C 1
ATOM 663 O O . TYR A 1 88 ? -2.637 2.136 16.158 1.00 87.25 88 TYR A O 1
ATOM 671 N N . LYS A 1 89 ? -3.864 1.581 17.959 1.00 89.56 89 LYS A N 1
ATOM 672 C CA . LYS A 1 89 ? -2.727 1.076 18.737 1.00 89.56 89 LYS A CA 1
ATOM 673 C C . LYS A 1 89 ? -2.024 -0.069 18.007 1.00 89.56 89 LYS A C 1
ATOM 675 O O . LYS A 1 89 ? -0.797 -0.083 17.925 1.00 89.56 89 LYS A O 1
ATOM 680 N N . THR A 1 90 ? -2.794 -1.009 17.460 1.00 90.88 90 THR A N 1
ATOM 681 C CA . THR A 1 90 ? -2.255 -2.154 16.714 1.00 90.88 90 THR A CA 1
ATOM 682 C C . THR A 1 90 ? -1.613 -1.706 15.405 1.00 90.88 90 THR A C 1
ATOM 684 O O . THR A 1 90 ? -0.466 -2.061 15.135 1.00 90.88 90 THR A O 1
ATOM 687 N N . GLY A 1 91 ? -2.307 -0.877 14.622 1.00 91.50 91 GLY A N 1
ATOM 688 C CA . GLY A 1 91 ? -1.788 -0.361 13.357 1.00 91.50 91 GLY A CA 1
ATOM 689 C C . GLY A 1 91 ? -0.489 0.429 13.538 1.00 91.50 91 GLY A C 1
ATOM 690 O O . GLY A 1 91 ? 0.481 0.199 12.811 1.00 91.50 91 GLY A O 1
ATOM 691 N N . LEU A 1 92 ? -0.425 1.297 14.552 1.00 91.31 92 LEU A N 1
ATOM 692 C CA . LEU A 1 92 ? 0.751 2.119 14.824 1.00 91.31 92 LEU A CA 1
ATOM 693 C C . LEU A 1 92 ? 1.918 1.280 15.351 1.00 91.31 92 LEU A C 1
ATOM 695 O O . LEU A 1 92 ? 3.041 1.455 14.885 1.00 91.31 92 LEU A O 1
ATOM 699 N N . LYS A 1 93 ? 1.662 0.319 16.250 1.00 92.62 93 LYS A N 1
ATOM 700 C CA . LYS A 1 93 ? 2.678 -0.651 16.694 1.00 92.62 93 LYS A CA 1
ATOM 701 C C . LYS A 1 93 ? 3.263 -1.411 15.503 1.00 92.62 93 LYS A C 1
ATOM 703 O O . LYS A 1 93 ? 4.480 -1.575 15.412 1.00 92.62 93 LYS A O 1
ATOM 708 N N . ASN A 1 94 ? 2.416 -1.851 14.577 1.00 93.50 94 ASN A N 1
ATOM 709 C CA . ASN A 1 94 ? 2.875 -2.583 13.407 1.00 93.50 94 ASN A CA 1
ATOM 710 C C . ASN A 1 94 ? 3.743 -1.710 12.492 1.00 93.50 94 ASN A C 1
ATOM 712 O O . ASN A 1 94 ? 4.845 -2.119 12.134 1.00 93.50 94 ASN A O 1
ATOM 716 N N . ALA A 1 95 ? 3.294 -0.492 12.179 1.00 94.06 95 ALA A N 1
ATOM 717 C CA . ALA A 1 95 ? 4.028 0.434 11.316 1.00 94.06 95 ALA A CA 1
ATOM 718 C C . ALA A 1 95 ? 5.339 0.941 11.936 1.00 94.06 95 ALA A C 1
ATOM 720 O O . ALA A 1 95 ? 6.342 1.041 11.236 1.00 94.06 95 ALA A O 1
ATOM 721 N N . ALA A 1 96 ? 5.340 1.276 13.228 1.00 93.81 96 ALA A N 1
ATOM 722 C CA . ALA A 1 96 ? 6.470 1.931 13.885 1.00 93.81 96 ALA A CA 1
ATOM 723 C C . ALA A 1 96 ? 7.500 0.972 14.474 1.00 93.81 96 ALA A C 1
ATOM 725 O O . ALA A 1 96 ? 8.641 1.371 14.691 1.00 93.81 96 ALA A O 1
ATOM 726 N N . TRP A 1 97 ? 7.116 -0.277 14.737 1.00 92.75 97 TRP A N 1
ATOM 727 C CA . TRP A 1 97 ? 7.964 -1.197 15.486 1.00 92.75 97 TRP A CA 1
ATOM 728 C C . TRP A 1 97 ? 8.114 -2.558 14.821 1.00 92.75 97 TRP A C 1
ATOM 730 O O . TRP A 1 97 ? 9.234 -2.984 14.553 1.00 92.75 97 TRP A O 1
ATOM 740 N N . VAL A 1 98 ? 7.005 -3.243 14.531 1.00 94.12 98 VAL A N 1
ATOM 741 C CA . VAL A 1 98 ? 7.050 -4.624 14.017 1.00 94.12 98 VAL A CA 1
ATOM 742 C C . VAL A 1 98 ? 7.624 -4.659 12.601 1.00 94.12 98 VAL A C 1
ATOM 744 O O . VAL A 1 98 ? 8.641 -5.307 12.366 1.00 94.12 98 VAL A O 1
ATOM 747 N N . ASN A 1 99 ? 7.026 -3.915 11.668 1.00 94.31 99 ASN A N 1
ATOM 748 C CA . ASN A 1 99 ? 7.423 -3.935 10.260 1.00 94.31 99 ASN A CA 1
ATOM 749 C C . ASN A 1 99 ? 8.850 -3.408 10.038 1.00 94.31 99 ASN A C 1
ATOM 751 O O . ASN A 1 99 ? 9.579 -4.054 9.286 1.00 94.31 99 ASN A O 1
ATOM 755 N N . PRO A 1 100 ? 9.316 -2.328 10.702 1.00 94.25 100 PRO A N 1
ATOM 756 C CA . PRO A 1 100 ? 10.703 -1.887 10.573 1.00 94.25 100 PRO A CA 1
ATOM 757 C C . PRO A 1 100 ? 11.714 -2.923 11.067 1.00 94.25 100 PRO A C 1
ATOM 759 O O . PRO A 1 100 ? 12.753 -3.105 10.434 1.00 94.25 100 PRO A O 1
ATOM 762 N N . ARG A 1 101 ? 11.405 -3.638 12.159 1.00 92.94 101 ARG A N 1
ATOM 763 C CA . ARG A 1 101 ? 12.264 -4.712 12.682 1.00 92.94 101 ARG A CA 1
ATOM 764 C C . ARG A 1 101 ? 12.346 -5.899 11.731 1.00 92.94 101 ARG A C 1
ATOM 766 O O . ARG A 1 101 ? 13.439 -6.402 11.504 1.00 92.94 101 ARG A O 1
ATOM 773 N N . LEU A 1 102 ? 11.220 -6.304 11.144 1.00 90.69 102 LEU A N 1
ATOM 774 C CA . LEU A 1 102 ? 11.185 -7.374 10.141 1.00 90.69 102 LEU A CA 1
ATOM 775 C C . LEU A 1 102 ? 11.888 -6.956 8.840 1.00 90.69 102 LEU A C 1
ATOM 777 O O . LEU A 1 102 ? 12.629 -7.732 8.246 1.00 90.69 102 LEU A O 1
ATOM 781 N N . ALA A 1 103 ? 11.687 -5.711 8.406 1.00 92.25 103 ALA A N 1
ATOM 782 C CA . ALA A 1 103 ? 12.257 -5.189 7.170 1.00 92.25 103 ALA A CA 1
ATOM 783 C C . ALA A 1 103 ? 13.766 -4.919 7.269 1.00 92.25 103 ALA A C 1
ATOM 785 O O . ALA A 1 103 ? 14.430 -4.890 6.239 1.00 92.25 103 ALA A O 1
ATOM 786 N N . GLY A 1 104 ? 14.312 -4.702 8.470 1.00 91.75 104 GLY A N 1
ATOM 787 C CA . GLY A 1 104 ? 15.721 -4.359 8.687 1.00 91.75 104 GLY A CA 1
ATOM 788 C C . GLY A 1 104 ? 16.704 -5.369 8.078 1.00 91.75 104 GLY A C 1
ATOM 789 O O . GLY A 1 104 ? 17.477 -4.979 7.200 1.00 91.75 104 GLY A O 1
ATOM 790 N N . PRO A 1 105 ? 16.660 -6.657 8.472 1.00 90.19 105 PRO A N 1
ATOM 791 C CA . PRO A 1 105 ? 17.541 -7.691 7.923 1.00 90.19 105 PRO A CA 1
ATOM 792 C C . PRO A 1 105 ? 17.392 -7.877 6.408 1.00 90.19 105 PRO A C 1
ATOM 794 O O . PRO A 1 105 ? 18.385 -8.006 5.694 1.00 90.19 105 PRO A O 1
ATOM 797 N N . VAL A 1 106 ? 16.155 -7.834 5.903 1.00 89.38 106 VAL A N 1
ATOM 798 C CA . VAL A 1 106 ? 15.864 -7.946 4.465 1.00 89.38 106 VAL A CA 1
ATOM 799 C C . VAL A 1 106 ? 16.436 -6.745 3.705 1.00 89.38 106 VAL A C 1
ATOM 801 O O . VAL A 1 106 ? 17.045 -6.907 2.652 1.00 89.38 106 VAL A O 1
ATOM 804 N N . MET A 1 107 ? 16.294 -5.535 4.249 1.00 90.19 107 MET A N 1
ATOM 805 C CA . MET A 1 107 ? 16.820 -4.305 3.656 1.00 90.19 107 MET A CA 1
ATOM 806 C C . MET A 1 107 ? 18.353 -4.275 3.660 1.00 90.19 107 MET A C 1
ATOM 808 O O . MET A 1 107 ? 18.938 -3.747 2.718 1.00 90.19 107 MET A O 1
ATOM 812 N N . ALA A 1 108 ? 19.003 -4.813 4.696 1.00 90.06 108 ALA A N 1
ATOM 813 C CA . ALA A 1 108 ? 20.461 -4.928 4.741 1.00 90.06 108 ALA A CA 1
ATOM 814 C C . ALA A 1 108 ? 20.962 -5.799 3.580 1.00 90.06 108 ALA A C 1
ATOM 816 O O . ALA A 1 108 ? 21.678 -5.304 2.714 1.00 90.06 108 ALA A O 1
ATOM 817 N N . ARG A 1 109 ? 20.434 -7.025 3.463 1.00 86.44 109 ARG A N 1
ATOM 818 C CA . ARG A 1 109 ? 20.763 -7.935 2.353 1.00 86.44 109 ARG A CA 1
ATOM 819 C C . ARG A 1 109 ? 20.424 -7.349 0.982 1.00 86.44 109 ARG A C 1
ATOM 821 O O . ARG A 1 109 ? 21.191 -7.484 0.039 1.00 86.44 109 ARG A O 1
ATOM 828 N N . TRP A 1 110 ? 19.291 -6.653 0.864 1.00 86.75 110 TRP A N 1
ATOM 829 C CA . TRP A 1 110 ? 18.897 -5.974 -0.375 1.00 86.75 110 TRP A CA 1
ATOM 830 C C . TRP A 1 110 ? 19.926 -4.928 -0.821 1.00 86.75 110 TRP A C 1
ATOM 832 O O . TRP A 1 110 ? 20.160 -4.760 -2.020 1.00 86.75 110 TRP A O 1
ATOM 842 N N . LYS A 1 111 ? 20.511 -4.183 0.123 1.00 88.31 111 LYS A N 1
ATOM 843 C CA . LYS A 1 111 ? 21.531 -3.172 -0.182 1.00 88.31 111 LYS A CA 1
ATOM 844 C C . LYS A 1 111 ? 22.840 -3.816 -0.626 1.00 88.31 111 LYS A C 1
ATOM 846 O O . LYS A 1 111 ? 23.409 -3.340 -1.607 1.00 88.31 111 LYS A O 1
ATOM 851 N N . ASP A 1 112 ? 23.256 -4.888 0.042 1.00 87.25 112 ASP A N 1
ATOM 852 C CA . ASP A 1 112 ? 24.473 -5.635 -0.298 1.00 87.25 112 ASP A CA 1
ATOM 853 C C . ASP A 1 112 ? 24.392 -6.200 -1.728 1.00 87.25 112 ASP A C 1
ATOM 855 O O . ASP A 1 112 ? 25.334 -6.094 -2.511 1.00 87.25 112 ASP A O 1
ATOM 859 N N . ASP A 1 113 ? 23.202 -6.648 -2.131 1.00 82.56 113 ASP A N 1
ATOM 860 C CA . ASP A 1 113 ? 22.927 -7.215 -3.455 1.00 82.56 113 ASP A CA 1
ATOM 861 C C . ASP A 1 113 ? 22.649 -6.178 -4.561 1.00 82.56 113 ASP A C 1
ATOM 863 O O . ASP A 1 113 ? 22.112 -6.500 -5.622 1.00 82.56 113 ASP A O 1
ATOM 867 N N . ARG A 1 114 ? 23.009 -4.902 -4.372 1.00 83.50 114 ARG A N 1
ATOM 868 C CA . ARG A 1 114 ? 22.777 -3.831 -5.372 1.00 83.50 114 ARG A CA 1
ATOM 869 C C . ARG A 1 114 ? 21.295 -3.674 -5.769 1.00 83.50 114 ARG A C 1
ATOM 871 O O . ARG A 1 114 ? 20.968 -3.223 -6.871 1.00 83.50 114 ARG A O 1
ATOM 878 N N . GLY A 1 115 ? 20.377 -4.016 -4.867 1.00 83.00 115 GLY A N 1
ATOM 879 C CA . GLY A 1 115 ? 18.932 -3.894 -5.039 1.00 83.00 115 GLY A CA 1
ATOM 880 C C . GLY A 1 115 ? 18.335 -4.805 -6.109 1.00 83.00 115 GLY A C 1
ATOM 881 O O . GLY A 1 115 ? 18.581 -6.006 -6.117 1.00 83.00 115 GLY A O 1
ATOM 882 N N . TYR A 1 116 ? 17.508 -4.252 -7.007 1.00 80.75 116 TYR A N 1
ATOM 883 C CA . TYR A 1 116 ? 16.751 -5.056 -7.978 1.00 80.75 116 TYR A CA 1
ATOM 884 C C . TYR A 1 116 ? 17.627 -5.941 -8.873 1.00 80.75 116 TYR A C 1
ATOM 886 O O . TYR A 1 116 ? 17.221 -7.049 -9.212 1.00 80.75 116 TYR A O 1
ATOM 894 N N . ALA A 1 117 ? 18.837 -5.488 -9.211 1.00 76.19 117 ALA A N 1
ATOM 895 C CA . ALA A 1 117 ? 19.760 -6.248 -10.048 1.00 76.19 117 ALA A CA 1
ATOM 896 C C . ALA A 1 117 ? 20.206 -7.567 -9.388 1.00 76.19 117 ALA A C 1
ATOM 898 O O . ALA A 1 117 ? 20.199 -8.606 -10.046 1.00 76.19 117 ALA A O 1
ATOM 899 N N . GLY A 1 118 ? 20.541 -7.555 -8.093 1.00 75.19 118 GLY A N 1
ATOM 900 C CA . GLY A 1 118 ? 20.959 -8.770 -7.389 1.00 75.19 118 GLY A CA 1
ATOM 901 C C . GLY A 1 118 ? 19.810 -9.711 -7.054 1.00 75.19 118 GLY A C 1
ATOM 902 O O . GLY A 1 118 ? 20.022 -10.915 -7.009 1.00 75.19 118 GLY A O 1
ATOM 903 N N . ILE A 1 119 ? 18.571 -9.223 -6.923 1.00 73.31 119 ILE A N 1
ATOM 904 C CA . ILE A 1 119 ? 17.397 -10.096 -6.704 1.00 73.31 119 ILE A CA 1
ATOM 905 C C . ILE A 1 119 ? 17.206 -11.069 -7.864 1.00 73.31 119 ILE A C 1
ATOM 907 O O . ILE A 1 119 ? 16.961 -12.257 -7.646 1.00 73.31 119 ILE A O 1
ATOM 911 N N . VAL A 1 120 ? 17.310 -10.560 -9.094 1.00 69.94 120 VAL A N 1
ATOM 912 C CA . VAL A 1 120 ? 17.148 -11.365 -10.310 1.00 69.94 120 VAL A CA 1
ATOM 913 C C . VAL A 1 120 ? 18.242 -12.434 -10.394 1.00 69.94 120 VAL A C 1
ATOM 915 O O . VAL A 1 120 ? 17.965 -13.567 -10.787 1.00 69.94 120 VAL A O 1
ATOM 918 N N . GLN A 1 121 ? 19.463 -12.095 -9.974 1.00 72.56 121 GLN A N 1
ATOM 919 C CA . GLN A 1 121 ? 20.629 -12.979 -10.034 1.00 72.56 121 GLN A CA 1
ATOM 920 C C . GLN A 1 121 ? 20.624 -14.027 -8.911 1.00 72.56 121 GLN A C 1
ATOM 922 O O . GLN A 1 121 ? 20.715 -15.224 -9.178 1.00 72.56 121 GLN A O 1
ATOM 927 N N . ASN A 1 122 ? 20.444 -13.590 -7.666 1.00 72.12 122 ASN A N 1
ATOM 928 C CA . ASN A 1 122 ? 20.665 -14.406 -6.472 1.00 72.12 122 ASN A CA 1
ATOM 929 C C . ASN A 1 122 ? 19.394 -15.121 -5.987 1.00 72.12 122 ASN A C 1
ATOM 931 O O . ASN A 1 122 ? 19.473 -16.021 -5.155 1.00 72.12 122 ASN A O 1
ATOM 935 N N . LYS A 1 123 ? 18.211 -14.738 -6.498 1.00 76.06 123 LYS A N 1
ATOM 936 C CA . LYS A 1 123 ? 16.910 -15.411 -6.296 1.00 76.06 123 LYS A CA 1
ATOM 937 C C . LYS A 1 123 ? 16.514 -15.690 -4.833 1.00 76.06 123 LYS A C 1
ATOM 939 O O . LYS A 1 123 ? 15.610 -16.501 -4.613 1.00 76.06 123 LYS A O 1
ATOM 944 N N . TRP A 1 124 ? 17.125 -15.031 -3.850 1.00 81.62 124 TRP A N 1
ATOM 945 C CA . TRP A 1 124 ? 16.851 -15.257 -2.425 1.00 81.62 124 TRP A CA 1
ATOM 946 C C . TRP A 1 124 ? 15.609 -14.516 -1.927 1.00 81.62 124 TRP A C 1
ATOM 948 O O . TRP A 1 124 ? 14.994 -14.944 -0.956 1.00 81.62 124 TRP A O 1
ATOM 958 N N . LEU A 1 125 ? 15.233 -13.414 -2.582 1.00 85.12 125 LEU A N 1
ATOM 959 C CA . LEU A 1 125 ? 14.113 -12.593 -2.145 1.00 85.12 125 LEU A CA 1
ATOM 960 C C . LEU A 1 125 ? 12.777 -13.259 -2.484 1.00 85.12 125 LEU A C 1
ATOM 962 O O . LEU A 1 125 ? 12.544 -13.686 -3.621 1.00 85.12 125 LEU A O 1
ATOM 966 N N . THR A 1 126 ? 11.880 -13.296 -1.505 1.00 89.50 126 THR A N 1
ATOM 967 C CA . THR A 1 126 ? 10.508 -13.768 -1.692 1.00 89.50 126 THR A CA 1
ATOM 968 C C . THR A 1 126 ? 9.563 -12.613 -2.048 1.00 89.50 126 THR A C 1
ATOM 970 O O . THR A 1 126 ? 9.888 -11.434 -1.874 1.00 89.50 126 THR A O 1
ATOM 973 N N . ARG A 1 127 ? 8.356 -12.915 -2.550 1.00 92.12 127 ARG A N 1
ATOM 974 C CA . ARG A 1 127 ? 7.349 -11.864 -2.784 1.00 92.12 127 ARG A CA 1
ATOM 975 C C . ARG A 1 127 ? 6.938 -11.208 -1.466 1.00 92.12 127 ARG A C 1
ATOM 977 O O . ARG A 1 127 ? 6.767 -9.990 -1.428 1.00 92.12 127 ARG A O 1
ATOM 984 N N . GLY A 1 128 ? 6.801 -12.000 -0.402 1.00 91.19 128 GLY A N 1
ATOM 985 C CA . GLY A 1 128 ? 6.478 -11.506 0.934 1.00 91.19 128 GLY A CA 1
ATOM 986 C C . GLY A 1 128 ? 7.467 -10.437 1.401 1.00 91.19 128 GLY A C 1
ATOM 987 O O . GLY A 1 128 ? 7.051 -9.359 1.829 1.00 91.19 128 GLY A O 1
ATOM 988 N N . ASP A 1 129 ? 8.764 -10.676 1.190 1.00 91.12 129 ASP A N 1
ATOM 989 C CA . ASP A 1 129 ? 9.834 -9.722 1.500 1.00 91.12 129 ASP A CA 1
ATOM 990 C C . ASP A 1 129 ? 9.743 -8.440 0.665 1.00 91.12 129 ASP A C 1
ATOM 992 O O . ASP A 1 129 ? 9.841 -7.331 1.198 1.00 91.12 129 ASP A O 1
ATOM 996 N N . LEU A 1 130 ? 9.505 -8.567 -0.646 1.00 92.19 130 LEU A N 1
ATOM 997 C CA . LEU A 1 130 ? 9.335 -7.415 -1.535 1.00 92.19 130 LEU A CA 1
ATOM 998 C C . LEU A 1 130 ? 8.168 -6.523 -1.072 1.00 92.19 130 LEU A C 1
ATOM 1000 O O . LEU A 1 130 ? 8.288 -5.292 -1.024 1.00 92.19 130 LEU A O 1
ATOM 1004 N N . GLN A 1 131 ? 7.040 -7.139 -0.707 1.00 94.19 131 GLN A N 1
ATOM 1005 C CA . GLN A 1 131 ? 5.861 -6.430 -0.207 1.00 94.19 131 GLN A CA 1
ATOM 1006 C C . GLN A 1 131 ? 6.120 -5.800 1.167 1.00 94.19 131 GLN A C 1
ATOM 1008 O O . GLN A 1 131 ? 5.745 -4.641 1.377 1.00 94.19 131 GLN A O 1
ATOM 1013 N N . LEU A 1 132 ? 6.818 -6.503 2.066 1.00 93.44 132 LEU A N 1
ATOM 1014 C CA . LEU A 1 132 ? 7.246 -5.977 3.363 1.00 93.44 132 LEU A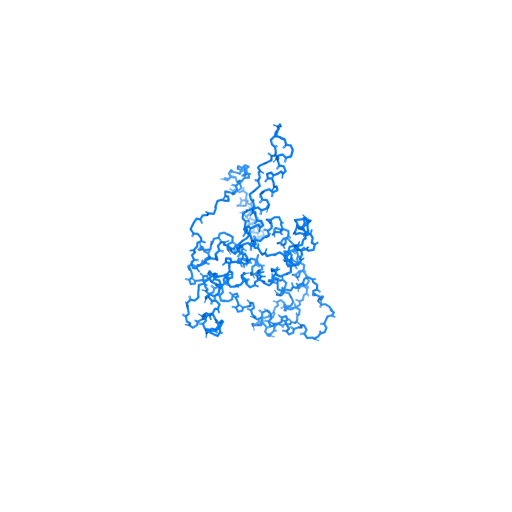 CA 1
ATOM 1015 C C . LEU A 1 132 ? 8.097 -4.717 3.196 1.00 93.44 132 LEU A C 1
ATOM 1017 O O . LEU A 1 132 ? 7.768 -3.684 3.780 1.00 93.44 132 LEU A O 1
ATOM 1021 N N . LEU A 1 133 ? 9.141 -4.761 2.365 1.00 93.12 133 LEU A N 1
ATOM 1022 C CA . LEU A 1 133 ? 10.019 -3.613 2.129 1.00 93.12 133 LEU A CA 1
ATOM 1023 C C . LEU A 1 133 ? 9.250 -2.412 1.568 1.00 93.12 133 LEU A C 1
ATOM 1025 O O . LEU A 1 133 ? 9.379 -1.295 2.080 1.00 93.12 133 LEU A O 1
ATOM 1029 N N . LYS A 1 134 ? 8.414 -2.637 0.546 1.00 93.56 134 LYS A N 1
ATOM 1030 C CA . LYS A 1 134 ? 7.611 -1.582 -0.089 1.00 93.56 134 LYS A CA 1
ATOM 1031 C C . LYS A 1 134 ? 6.651 -0.920 0.900 1.00 93.56 134 LYS A C 1
ATOM 1033 O O . LYS A 1 134 ? 6.576 0.312 0.951 1.00 93.56 134 LYS A O 1
ATOM 1038 N N . ARG A 1 135 ? 5.895 -1.718 1.657 1.00 94.38 135 ARG A N 1
ATOM 1039 C CA . ARG A 1 135 ? 4.876 -1.223 2.598 1.00 94.38 135 ARG A CA 1
ATOM 1040 C C . ARG A 1 135 ? 5.524 -0.564 3.808 1.00 94.38 135 ARG A C 1
ATOM 1042 O O . ARG A 1 135 ? 5.154 0.556 4.149 1.00 94.38 135 ARG A O 1
ATOM 1049 N N . ASN A 1 136 ? 6.575 -1.170 4.360 1.00 94.69 136 ASN A N 1
ATOM 1050 C CA . ASN A 1 136 ? 7.343 -0.583 5.452 1.00 94.69 136 ASN A CA 1
ATOM 1051 C C . ASN A 1 136 ? 7.928 0.781 5.063 1.00 94.69 136 ASN A C 1
ATOM 1053 O O . ASN A 1 136 ? 7.772 1.746 5.801 1.00 94.69 136 ASN A O 1
ATOM 1057 N N . GLN A 1 137 ? 8.537 0.913 3.878 1.00 93.31 137 GLN A N 1
ATOM 1058 C CA . GLN A 1 137 ? 9.064 2.206 3.426 1.00 93.31 137 GLN A CA 1
ATOM 1059 C C . GLN A 1 137 ? 7.958 3.267 3.273 1.00 93.31 137 GLN A C 1
ATOM 1061 O O . GLN A 1 137 ? 8.188 4.452 3.535 1.00 93.31 137 GLN A O 1
ATOM 1066 N N . HIS A 1 138 ? 6.766 2.861 2.828 1.00 92.25 138 HIS A N 1
ATOM 1067 C CA . HIS A 1 138 ? 5.613 3.747 2.699 1.00 92.25 138 HIS A CA 1
ATOM 1068 C C . HIS A 1 138 ? 5.126 4.252 4.062 1.00 92.25 138 HIS A C 1
ATOM 1070 O O . HIS A 1 138 ? 4.900 5.457 4.216 1.00 92.25 138 HIS A O 1
ATOM 1076 N N . ASP A 1 139 ? 4.971 3.347 5.023 1.00 94.62 139 ASP A N 1
ATOM 1077 C CA . ASP A 1 139 ? 4.454 3.652 6.355 1.00 94.62 139 ASP A CA 1
ATOM 1078 C C . ASP A 1 139 ? 5.478 4.420 7.182 1.00 94.62 139 ASP A C 1
ATOM 1080 O O . ASP A 1 139 ? 5.158 5.475 7.727 1.00 94.62 139 ASP A O 1
ATOM 1084 N N . PHE A 1 140 ? 6.737 3.981 7.177 1.00 92.00 140 PHE A N 1
ATOM 1085 C CA . PHE A 1 140 ? 7.810 4.596 7.956 1.00 92.00 140 PHE A CA 1
ATOM 1086 C C . PHE A 1 140 ? 8.030 6.071 7.601 1.00 92.00 140 PHE A C 1
ATOM 1088 O O . PHE A 1 140 ? 8.240 6.900 8.481 1.00 92.00 140 PHE A O 1
ATOM 1095 N N . ARG A 1 141 ? 7.887 6.442 6.319 1.00 92.12 141 ARG A N 1
ATOM 1096 C CA . ARG A 1 141 ? 7.974 7.851 5.887 1.00 92.12 141 ARG A CA 1
ATOM 1097 C C . ARG A 1 141 ? 6.820 8.717 6.413 1.00 92.12 141 ARG A C 1
ATOM 1099 O O . ARG A 1 141 ? 6.952 9.936 6.458 1.00 92.12 141 ARG A O 1
ATOM 1106 N N . ARG A 1 142 ? 5.685 8.115 6.770 1.00 92.00 142 ARG A N 1
ATOM 1107 C CA . ARG A 1 142 ? 4.480 8.817 7.245 1.00 92.00 142 ARG A CA 1
ATOM 1108 C C . ARG A 1 142 ? 4.392 8.916 8.758 1.00 92.00 142 ARG A C 1
ATOM 1110 O O . ARG A 1 142 ? 3.710 9.808 9.245 1.00 92.00 142 ARG A O 1
ATOM 1117 N N . ILE A 1 143 ? 5.108 8.067 9.490 1.00 92.06 143 ILE A N 1
ATOM 1118 C CA . ILE A 1 143 ? 5.103 8.078 10.957 1.00 92.06 143 ILE A CA 1
ATOM 1119 C C . ILE A 1 143 ? 5.492 9.442 11.535 1.00 92.06 143 ILE A C 1
ATOM 1121 O O . ILE A 1 143 ? 4.756 9.903 12.401 1.00 92.06 143 ILE A O 1
ATOM 1125 N N . PRO A 1 144 ? 6.548 10.140 11.067 1.00 91.75 144 PRO A N 1
ATOM 1126 C CA . PRO A 1 144 ? 6.882 11.454 11.616 1.00 91.75 144 PRO A CA 1
ATOM 1127 C C . PRO A 1 144 ? 5.758 12.478 11.420 1.00 91.75 144 PRO A C 1
ATOM 1129 O O . PRO A 1 144 ? 5.414 13.205 12.344 1.00 91.75 144 PRO A O 1
ATOM 1132 N N . LEU A 1 145 ? 5.130 12.493 10.238 1.00 88.94 145 LEU A N 1
ATOM 1133 C CA . LEU A 1 145 ? 4.008 13.391 9.945 1.00 88.94 145 LEU A CA 1
ATOM 1134 C C . LEU A 1 145 ? 2.779 13.056 10.795 1.00 88.94 145 LEU A C 1
ATOM 1136 O O . LEU A 1 145 ? 2.114 13.954 11.305 1.00 88.94 145 LEU A O 1
ATOM 1140 N N . PHE A 1 146 ? 2.494 11.767 10.969 1.00 88.12 146 PHE A N 1
ATOM 1141 C CA . PHE A 1 146 ? 1.417 11.300 11.833 1.00 88.12 146 PHE A CA 1
ATOM 1142 C C . PHE A 1 146 ? 1.680 11.629 13.309 1.00 88.12 146 PHE A C 1
ATOM 1144 O O . PHE A 1 146 ? 0.756 12.016 14.014 1.00 88.12 146 PHE A O 1
ATOM 1151 N N . ALA A 1 147 ? 2.928 11.526 13.769 1.00 88.31 147 ALA A N 1
ATOM 1152 C CA . ALA A 1 147 ? 3.319 11.885 15.127 1.00 88.31 147 ALA A CA 1
ATOM 1153 C C . ALA A 1 147 ? 3.139 13.387 15.383 1.00 88.31 147 ALA A C 1
ATOM 1155 O O . ALA A 1 147 ? 2.548 13.755 16.390 1.00 88.31 147 ALA A O 1
ATOM 1156 N N . ILE A 1 148 ? 3.558 14.248 14.447 1.00 89.75 148 ILE A N 1
ATOM 1157 C CA . ILE A 1 148 ? 3.317 15.699 14.533 1.00 89.75 148 ILE A CA 1
ATOM 1158 C C . ILE A 1 148 ? 1.814 15.989 14.593 1.00 89.75 148 ILE A C 1
ATOM 1160 O O . ILE A 1 148 ? 1.373 16.744 15.456 1.00 89.75 148 ILE A O 1
ATOM 1164 N N . LEU A 1 149 ? 1.023 15.360 13.717 1.00 86.75 149 LEU A N 1
ATOM 1165 C CA . LEU A 1 149 ? -0.433 15.495 13.728 1.00 86.75 149 LEU A CA 1
ATOM 1166 C C . LEU A 1 149 ? -1.023 15.100 15.088 1.00 86.75 149 LEU A C 1
ATOM 1168 O O . LEU A 1 149 ? -1.839 15.837 15.631 1.00 86.75 149 LEU A O 1
ATOM 1172 N N . PHE A 1 150 ? -0.602 13.960 15.635 1.00 84.56 150 PHE A N 1
ATOM 1173 C CA . PHE A 1 150 ? -1.069 13.474 16.929 1.00 84.56 150 PHE A CA 1
ATOM 1174 C C . PHE A 1 150 ? -0.702 14.431 18.070 1.00 84.56 150 PHE A C 1
ATOM 1176 O O . PHE A 1 150 ? -1.543 14.714 18.917 1.00 84.56 150 PHE A O 1
ATOM 1183 N N . THR A 1 151 ? 0.514 14.981 18.070 1.00 87.25 151 THR A N 1
ATOM 1184 C CA . THR A 1 151 ? 0.955 15.959 19.076 1.00 87.25 151 THR A CA 1
ATOM 1185 C C . THR A 1 151 ? 0.153 17.259 19.011 1.00 87.25 151 THR A C 1
ATOM 1187 O O . THR A 1 151 ? -0.186 17.811 20.051 1.00 87.25 151 THR A O 1
ATOM 1190 N N . VAL A 1 152 ? -0.172 17.749 17.809 1.00 87.75 152 VAL A N 1
ATOM 1191 C CA . VAL A 1 152 ? -0.918 19.008 17.628 1.00 87.75 152 VAL A CA 1
ATOM 1192 C C . VAL A 1 152 ? -2.410 18.829 17.907 1.00 87.75 152 VAL A C 1
ATOM 1194 O O . VAL A 1 152 ? -3.022 19.668 18.561 1.00 87.75 152 VAL A O 1
ATOM 1197 N N . CYS A 1 153 ? -3.015 17.754 17.397 1.00 84.88 153 CYS A N 1
ATOM 1198 C CA . CYS A 1 153 ? -4.455 17.528 17.507 1.00 84.88 153 CYS A CA 1
ATOM 1199 C C . CYS A 1 153 ? -4.862 16.817 18.802 1.00 84.88 153 CYS A C 1
ATOM 1201 O O . CYS A 1 153 ? -6.044 16.847 19.144 1.00 84.88 153 CYS A O 1
ATOM 1203 N N . GLY A 1 154 ? -3.927 16.169 19.505 1.00 83.81 154 GLY A N 1
ATOM 1204 C CA . GLY A 1 154 ? -4.169 15.477 20.769 1.00 83.81 154 GLY A CA 1
ATOM 1205 C C . GLY A 1 154 ? -5.377 14.542 20.691 1.00 83.81 154 GLY A C 1
ATOM 1206 O O . GLY A 1 154 ? -5.436 13.630 19.861 1.00 83.81 154 GLY A O 1
ATOM 1207 N N . GLU A 1 155 ? -6.380 14.813 21.523 1.00 81.31 155 GLU A N 1
ATOM 1208 C CA . GLU A 1 155 ? -7.627 14.042 21.613 1.00 81.31 155 GLU A CA 1
ATOM 1209 C C . GLU A 1 155 ? -8.527 14.154 20.370 1.00 81.31 155 GLU A C 1
ATOM 1211 O O . GLU A 1 155 ? -9.312 13.246 20.09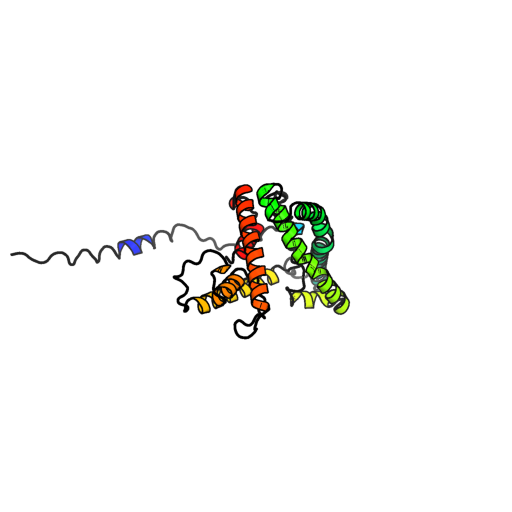8 1.00 81.31 155 GLU A O 1
ATOM 1216 N N . PHE A 1 156 ? -8.375 15.201 19.550 1.00 82.75 156 PHE A N 1
ATOM 1217 C CA . PHE A 1 156 ? -9.128 15.370 18.298 1.00 82.75 156 PHE A CA 1
ATOM 1218 C C . PHE A 1 156 ? -8.528 14.590 17.118 1.00 82.75 156 PHE A C 1
ATOM 1220 O O . PHE A 1 156 ? -9.112 14.558 16.030 1.00 82.75 156 PHE A O 1
ATOM 1227 N N . THR A 1 157 ? -7.389 13.915 17.309 1.00 79.69 157 THR A N 1
ATOM 1228 C CA . THR A 1 157 ? -6.711 13.150 16.250 1.00 79.69 157 THR A CA 1
ATOM 1229 C C . THR A 1 157 ? -7.616 12.137 15.532 1.00 79.69 157 THR A C 1
ATOM 1231 O O . THR A 1 157 ? -7.560 12.096 14.303 1.00 79.69 157 THR A O 1
ATOM 1234 N N . PRO A 1 158 ? -8.499 11.359 16.199 1.00 74.69 158 PRO A N 1
ATOM 1235 C CA . PRO A 1 158 ? -9.395 10.427 15.509 1.00 74.69 158 PRO A CA 1
ATOM 1236 C C . PRO A 1 158 ? -10.308 11.093 14.467 1.00 74.69 158 PRO A C 1
ATOM 1238 O O . PRO A 1 158 ? -10.582 10.488 13.430 1.00 74.69 158 PRO A O 1
ATOM 1241 N N . LEU A 1 159 ? -10.732 12.343 14.695 1.00 80.06 159 LEU A N 1
ATOM 1242 C CA . LEU A 1 159 ? -11.561 13.102 13.752 1.00 80.06 159 LEU A CA 1
ATOM 1243 C C . LEU A 1 159 ? -10.751 13.553 12.528 1.00 80.06 159 LEU A C 1
ATOM 1245 O O . LEU A 1 159 ? -11.215 13.435 11.394 1.00 80.06 159 LEU A O 1
ATOM 1249 N N . VAL A 1 160 ? -9.518 14.017 12.740 1.00 78.12 160 VAL A N 1
ATOM 1250 C CA . VAL A 1 160 ? -8.626 14.465 11.655 1.00 78.12 160 VAL A CA 1
ATOM 1251 C C . VAL A 1 160 ? -8.126 13.284 10.819 1.00 78.12 160 VAL A C 1
ATOM 1253 O O . VAL A 1 160 ? -8.051 13.334 9.593 1.00 78.12 160 VAL A O 1
ATOM 1256 N N . VAL A 1 161 ? -7.837 12.162 11.467 1.00 76.75 161 VAL A N 1
ATOM 1257 C CA . VAL A 1 161 ? -7.429 10.924 10.799 1.00 76.75 161 VAL A CA 1
ATOM 1258 C C . VAL A 1 161 ? -8.560 10.350 9.951 1.00 76.75 161 VAL A C 1
ATOM 1260 O O . VAL A 1 161 ? -8.287 9.803 8.883 1.00 76.75 161 VAL A O 1
ATOM 1263 N N . ALA A 1 162 ? -9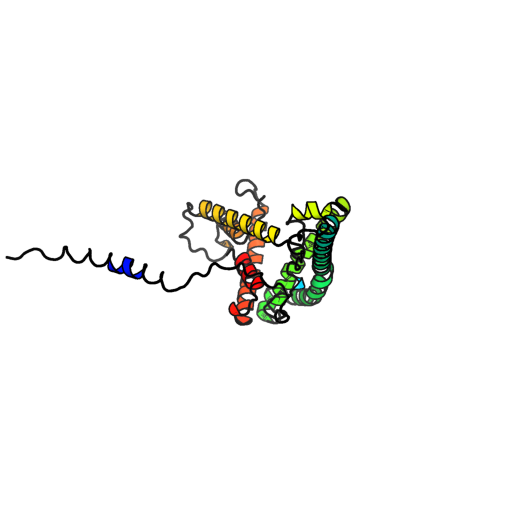.821 10.517 10.368 1.00 74.00 162 ALA A N 1
ATOM 1264 C CA . ALA A 1 162 ? -10.980 10.106 9.580 1.00 74.00 162 ALA A CA 1
ATOM 1265 C C . ALA A 1 162 ? -11.077 10.859 8.238 1.00 74.00 162 ALA A C 1
ATOM 1267 O O . ALA A 1 162 ? -11.492 10.264 7.238 1.00 74.00 162 ALA A O 1
ATOM 1268 N N . THR A 1 163 ? -10.644 12.122 8.187 1.00 76.50 163 THR A N 1
ATOM 1269 C CA . THR A 1 163 ? -10.737 12.974 6.990 1.00 76.50 163 THR A CA 1
ATOM 1270 C C . THR A 1 163 ? -9.506 12.895 6.080 1.00 76.50 163 THR A C 1
ATOM 1272 O O . THR A 1 163 ? -9.655 12.978 4.857 1.00 76.50 163 THR A O 1
ATOM 1275 N N . PHE A 1 164 ? -8.303 12.665 6.623 1.00 78.12 164 PHE A N 1
ATOM 1276 C CA . PHE A 1 164 ? -7.049 12.697 5.854 1.00 78.12 164 PHE A CA 1
ATOM 1277 C C . PHE A 1 164 ? -6.319 11.340 5.778 1.00 78.12 164 PHE A C 1
ATOM 1279 O O . PHE A 1 164 ? -5.334 11.095 6.474 1.00 78.12 164 PHE A O 1
ATOM 1286 N N . SER A 1 165 ? -6.695 10.486 4.816 1.00 77.25 165 SER A N 1
ATOM 1287 C CA . SER A 1 165 ? -6.069 9.161 4.591 1.00 77.25 165 SER A CA 1
ATOM 1288 C C . SER A 1 165 ? -4.615 9.191 4.079 1.00 77.25 165 SER A C 1
ATOM 1290 O O . SER A 1 165 ? -3.931 8.161 4.034 1.00 77.25 165 SER A O 1
ATOM 1292 N N . ASN A 1 166 ? -4.116 10.363 3.676 1.00 80.44 166 ASN A N 1
ATOM 1293 C CA . ASN A 1 166 ? -2.775 10.524 3.103 1.00 80.44 166 ASN A CA 1
ATOM 1294 C C . ASN A 1 166 ? -1.656 10.581 4.153 1.00 80.44 166 ASN A C 1
ATOM 1296 O O . ASN A 1 166 ? -0.516 10.228 3.834 1.00 80.44 166 ASN A O 1
ATOM 1300 N N . ILE A 1 167 ? -1.981 11.029 5.369 1.00 83.81 167 ILE A N 1
ATOM 1301 C CA . ILE A 1 167 ? -1.028 11.230 6.476 1.00 83.81 167 ILE A CA 1
ATOM 1302 C C . ILE A 1 167 ? -0.817 9.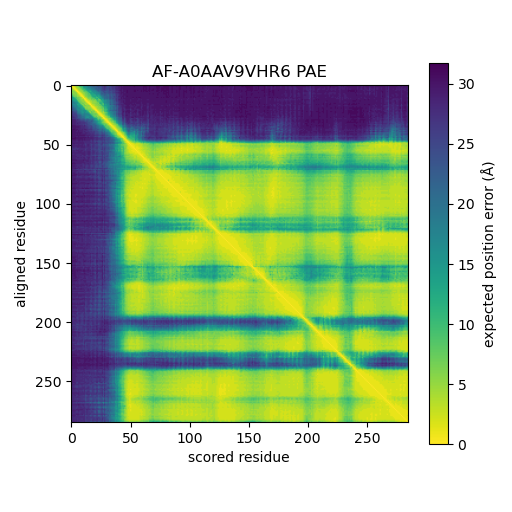925 7.256 1.00 83.81 167 ILE A C 1
ATOM 1304 O O . ILE A 1 167 ? 0.226 9.700 7.859 1.00 83.81 167 ILE A O 1
ATOM 1308 N N . VAL A 1 168 ? -1.803 9.038 7.202 1.00 88.38 168 VAL A N 1
ATOM 1309 C CA . VAL A 1 168 ? -1.916 7.862 8.056 1.00 88.38 168 VAL A CA 1
ATOM 1310 C C . VAL A 1 168 ? -1.187 6.671 7.417 1.00 88.38 168 VAL A C 1
ATOM 1312 O O . VAL A 1 168 ? -1.337 6.459 6.205 1.00 88.38 168 VAL A O 1
ATOM 1315 N N . PRO A 1 169 ? -0.413 5.879 8.188 1.00 91.75 169 PRO A N 1
ATOM 1316 C CA . PRO A 1 169 ? 0.139 4.607 7.717 1.00 91.75 169 PRO A CA 1
ATOM 1317 C C . PRO A 1 169 ? -0.954 3.676 7.175 1.00 91.75 169 PRO A C 1
ATOM 1319 O O . PRO A 1 169 ? -2.091 3.706 7.647 1.00 91.75 169 PRO A O 1
ATOM 1322 N N . ILE A 1 170 ? -0.621 2.813 6.214 1.00 91.38 170 ILE A N 1
ATOM 1323 C CA . ILE A 1 170 ? -1.556 1.842 5.623 1.00 91.38 170 ILE A CA 1
ATOM 1324 C C . ILE A 1 170 ? -2.166 0.951 6.707 1.00 91.38 170 ILE A C 1
ATOM 1326 O O . ILE A 1 170 ? -3.374 0.715 6.691 1.00 91.38 170 ILE A O 1
ATOM 1330 N N . THR A 1 171 ? -1.362 0.533 7.685 1.00 92.12 171 THR A N 1
ATOM 1331 C CA . THR A 1 171 ? -1.791 -0.281 8.833 1.00 92.12 171 THR A CA 1
ATOM 1332 C C . THR A 1 171 ? -2.904 0.359 9.673 1.00 92.12 171 THR A C 1
ATOM 1334 O O . THR A 1 171 ? -3.637 -0.350 10.360 1.00 92.12 171 THR A O 1
ATOM 1337 N N . CYS A 1 172 ? -3.054 1.685 9.602 1.00 90.44 172 CYS A N 1
ATOM 1338 C CA . CYS A 1 172 ? -4.027 2.481 10.349 1.00 90.44 172 CYS A CA 1
ATOM 1339 C C . CYS A 1 172 ? -5.204 2.974 9.483 1.00 90.44 172 CYS A C 1
ATOM 1341 O O . CYS A 1 172 ? -5.979 3.817 9.935 1.00 90.44 172 CYS A O 1
ATOM 1343 N N . ARG A 1 173 ? -5.359 2.498 8.239 1.00 89.75 173 ARG A N 1
ATOM 1344 C CA . ARG A 1 173 ? -6.459 2.923 7.354 1.00 89.75 173 ARG A CA 1
ATOM 1345 C C . ARG A 1 173 ? -7.764 2.202 7.664 1.00 89.75 173 ARG A C 1
ATOM 1347 O O . ARG A 1 173 ? -7.819 0.976 7.664 1.00 89.75 173 ARG A O 1
ATOM 1354 N N . ILE A 1 174 ? -8.834 2.967 7.849 1.00 88.88 174 ILE A N 1
ATOM 1355 C CA . ILE A 1 174 ? -10.173 2.423 8.101 1.00 88.88 174 ILE A CA 1
ATOM 1356 C C . ILE A 1 174 ? -10.744 1.828 6.794 1.00 88.88 174 ILE A C 1
ATOM 1358 O O . ILE A 1 174 ? -10.543 2.410 5.723 1.00 88.88 174 ILE A O 1
ATOM 1362 N N . PRO A 1 175 ? -11.512 0.720 6.835 1.00 86.75 175 PRO A N 1
ATOM 1363 C CA . PRO A 1 175 ? -12.083 0.096 5.635 1.00 86.75 175 PRO A CA 1
ATOM 1364 C C . PRO A 1 175 ? -12.875 1.053 4.730 1.00 86.75 175 PRO A C 1
ATOM 1366 O O . PRO A 1 175 ? -12.729 1.028 3.508 1.00 86.75 175 PRO A O 1
ATOM 1369 N N . THR A 1 176 ? -13.671 1.950 5.316 1.00 86.38 176 THR A N 1
ATOM 1370 C CA . THR A 1 176 ? -14.442 2.960 4.571 1.00 86.38 176 THR A CA 1
ATOM 1371 C C . THR A 1 176 ? -13.538 3.952 3.835 1.00 86.38 176 THR A C 1
ATOM 1373 O O . THR A 1 176 ? -13.846 4.341 2.706 1.00 86.38 176 THR A O 1
ATOM 1376 N N . GLN A 1 177 ? -12.388 4.308 4.416 1.00 87.94 177 GLN A N 1
ATOM 1377 C CA . GLN A 1 177 ? -11.389 5.165 3.771 1.00 87.94 177 GLN A CA 1
ATOM 1378 C C . GLN A 1 177 ? -10.762 4.467 2.566 1.00 87.94 177 GLN A C 1
ATOM 1380 O O . GLN A 1 177 ? -10.656 5.072 1.502 1.00 87.94 177 GLN A O 1
ATOM 1385 N N . ILE A 1 178 ? -10.420 3.181 2.698 1.00 88.56 178 ILE A N 1
ATOM 1386 C CA . ILE A 1 178 ? -9.861 2.376 1.602 1.00 88.56 178 ILE A CA 1
ATOM 1387 C C . ILE A 1 178 ? -10.841 2.326 0.426 1.00 88.56 178 ILE A C 1
ATOM 1389 O O . ILE A 1 178 ? -10.453 2.576 -0.714 1.00 88.56 178 ILE A O 1
ATOM 1393 N N . GLN A 1 179 ? -12.122 2.070 0.698 1.00 90.31 179 GLN A N 1
ATOM 1394 C CA . GLN A 1 179 ? -13.159 2.039 -0.336 1.00 90.31 179 GLN A CA 1
ATOM 1395 C C . GLN A 1 179 ? -13.368 3.410 -0.995 1.00 90.31 179 GLN A C 1
ATOM 1397 O O . GLN A 1 179 ? -13.479 3.494 -2.218 1.00 90.31 179 GLN A O 1
ATOM 1402 N N . SER A 1 180 ? -13.392 4.494 -0.210 1.00 89.25 180 SER A N 1
ATOM 1403 C CA . SER A 1 180 ? -13.440 5.868 -0.735 1.00 89.25 180 SER A CA 1
ATOM 1404 C C . SER A 1 180 ? -12.259 6.149 -1.666 1.00 89.25 180 SER A C 1
ATOM 1406 O O . SER A 1 180 ? -12.440 6.672 -2.768 1.00 89.25 180 SER A O 1
ATOM 1408 N N . ASP A 1 181 ? -11.050 5.791 -1.240 1.00 87.75 181 ASP A N 1
ATOM 1409 C CA . ASP A 1 181 ? -9.823 6.064 -1.984 1.00 87.75 181 ASP A CA 1
ATOM 1410 C C . ASP A 1 181 ? -9.750 5.248 -3.280 1.00 87.75 181 ASP A C 1
ATOM 1412 O O . ASP A 1 181 ? -9.314 5.777 -4.307 1.00 87.75 181 ASP A O 1
ATOM 1416 N N . ARG A 1 182 ? -10.247 4.005 -3.266 1.00 88.94 182 ARG A N 1
ATOM 1417 C CA . ARG A 1 182 ? -10.413 3.168 -4.467 1.00 88.94 182 ARG A CA 1
ATOM 1418 C C . ARG A 1 182 ? -11.401 3.785 -5.454 1.00 88.94 182 ARG A C 1
ATOM 1420 O O . ARG A 1 182 ? -11.017 4.058 -6.586 1.00 88.94 182 ARG A O 1
ATOM 1427 N N . LYS A 1 183 ? -12.599 4.171 -5.003 1.00 91.00 183 LYS A N 1
ATOM 1428 C CA . LYS A 1 183 ? -13.595 4.857 -5.852 1.00 91.00 183 LYS A CA 1
ATOM 1429 C C . LYS A 1 183 ? -13.050 6.158 -6.451 1.00 91.00 183 LYS A C 1
ATOM 1431 O O . LYS A 1 183 ? -13.268 6.453 -7.625 1.00 91.00 183 LYS A O 1
ATOM 1436 N N . LYS A 1 184 ? -12.324 6.961 -5.662 1.00 89.19 184 LYS A N 1
ATOM 1437 C CA . LYS A 1 184 ? -11.672 8.192 -6.150 1.00 89.19 184 LYS A CA 1
ATOM 1438 C C . LYS A 1 184 ? -10.606 7.886 -7.202 1.00 89.19 184 LYS A C 1
ATOM 1440 O O . LYS A 1 184 ? -10.467 8.649 -8.156 1.00 89.19 184 LYS A O 1
ATOM 1445 N N . ARG A 1 185 ? -9.848 6.802 -7.029 1.00 88.00 185 ARG A N 1
ATOM 1446 C CA . ARG A 1 185 ? -8.843 6.343 -7.993 1.00 88.00 185 ARG A CA 1
ATOM 1447 C C . ARG A 1 185 ? -9.496 5.876 -9.290 1.00 88.00 185 ARG A C 1
ATOM 1449 O O . ARG A 1 185 ? -9.133 6.401 -10.333 1.00 88.00 185 ARG A O 1
ATOM 1456 N N . GLU A 1 186 ? -10.495 5.004 -9.230 1.00 91.06 186 GLU A N 1
ATOM 1457 C CA . GLU A 1 186 ? -11.242 4.527 -10.405 1.00 91.06 186 GLU A CA 1
ATOM 1458 C C . GLU A 1 186 ? -11.804 5.683 -11.241 1.00 91.06 186 GLU A C 1
ATOM 1460 O O . GLU A 1 186 ? -11.646 5.700 -12.459 1.00 91.06 186 GLU A O 1
ATOM 1465 N N . ARG A 1 187 ? -12.385 6.707 -10.597 1.00 90.69 187 ARG A N 1
ATOM 1466 C CA . ARG A 1 187 ? -12.865 7.916 -11.293 1.00 90.69 187 ARG A CA 1
ATOM 1467 C C . ARG A 1 187 ? -11.750 8.645 -12.040 1.00 90.69 187 ARG A C 1
ATOM 1469 O O . ARG A 1 187 ? -11.964 9.085 -13.163 1.00 90.69 187 ARG A O 1
ATOM 1476 N N . LYS A 1 188 ? -10.564 8.769 -11.436 1.00 88.56 188 LYS A N 1
ATOM 1477 C CA . LYS A 1 188 ? -9.400 9.400 -12.083 1.00 88.56 188 LYS A CA 1
ATOM 1478 C C . LYS A 1 188 ? -8.883 8.574 -13.250 1.00 88.56 188 LYS A C 1
ATOM 1480 O O . LYS A 1 188 ? -8.520 9.147 -14.270 1.00 88.56 188 LYS A O 1
ATOM 1485 N N . ILE A 1 189 ? -8.853 7.253 -13.097 1.00 88.75 189 ILE A N 1
ATOM 1486 C CA . ILE A 1 189 ? -8.468 6.327 -14.162 1.00 88.75 189 ILE A CA 1
ATOM 1487 C C . ILE A 1 189 ? -9.438 6.481 -15.335 1.00 88.75 189 ILE A C 1
ATOM 1489 O O . ILE A 1 189 ? -8.998 6.760 -16.446 1.00 88.75 189 ILE A O 1
ATOM 1493 N N . ARG A 1 190 ? -10.749 6.421 -15.070 1.00 90.19 190 ARG A N 1
ATOM 1494 C CA . ARG A 1 190 ? -11.800 6.618 -16.077 1.00 90.19 190 ARG A CA 1
ATOM 1495 C C . ARG A 1 190 ? -11.675 7.961 -16.795 1.00 90.19 190 ARG A C 1
ATOM 1497 O O . ARG A 1 190 ? -11.570 7.972 -18.014 1.00 90.19 190 ARG A O 1
ATOM 1504 N N . ALA A 1 191 ? -11.587 9.064 -16.054 1.00 88.62 191 ALA A N 1
ATOM 1505 C CA . ALA A 1 191 ? -11.418 10.394 -16.639 1.00 88.62 191 ALA A CA 1
ATOM 1506 C C . ALA A 1 191 ? -10.121 10.509 -17.463 1.00 88.62 191 ALA A C 1
ATOM 1508 O O . ALA A 1 191 ? -10.084 11.180 -18.491 1.00 88.62 191 ALA A O 1
ATOM 1509 N N . SER A 1 192 ? -9.047 9.833 -17.037 1.00 85.94 192 SER A N 1
ATOM 1510 C CA . SER A 1 192 ? -7.797 9.797 -17.791 1.00 85.94 192 SER A CA 1
ATOM 1511 C C . SER A 1 192 ? -7.958 9.045 -19.108 1.00 85.94 192 SER A C 1
ATOM 1513 O O . SER A 1 192 ? -7.532 9.572 -20.130 1.00 85.94 192 SER A O 1
ATOM 1515 N N . PHE A 1 193 ? -8.619 7.882 -19.115 1.00 86.81 193 PHE A N 1
ATOM 1516 C CA . PHE A 1 193 ? -8.949 7.164 -20.349 1.00 86.81 193 PHE A CA 1
ATOM 1517 C C . PHE A 1 193 ? -9.841 7.999 -21.272 1.00 86.81 193 PHE A C 1
ATOM 1519 O O . PHE A 1 193 ? -9.503 8.158 -22.438 1.00 86.81 193 PHE A O 1
ATOM 1526 N N . GLU A 1 194 ? -10.908 8.612 -20.760 1.00 87.00 194 GLU A N 1
ATOM 1527 C CA . GLU A 1 194 ? -11.788 9.494 -21.544 1.00 87.00 194 GLU A CA 1
ATOM 1528 C C . GLU A 1 194 ? -11.024 10.663 -22.181 1.00 87.00 194 GLU A C 1
ATOM 1530 O O . GLU A 1 194 ? -11.261 11.000 -23.336 1.00 87.00 194 GLU A O 1
ATOM 1535 N N . SER A 1 195 ? -10.054 11.247 -21.468 1.00 81.56 195 SER A N 1
ATOM 1536 C CA . SER A 1 195 ? -9.188 12.299 -22.018 1.00 81.56 195 SER A CA 1
ATOM 1537 C C . SER A 1 195 ? -8.135 11.785 -23.009 1.00 81.56 195 SER A C 1
ATOM 1539 O O . SER A 1 195 ? -7.616 12.557 -23.815 1.00 81.56 195 SER A O 1
ATOM 1541 N N . PHE A 1 196 ? -7.795 10.496 -22.933 1.00 74.56 196 PHE A N 1
ATOM 1542 C CA . PHE A 1 196 ? -6.725 9.868 -23.703 1.00 74.56 196 PHE A CA 1
ATOM 1543 C C . PHE A 1 196 ? -7.229 9.265 -25.023 1.00 74.56 196 PHE A C 1
ATOM 1545 O O . PHE A 1 196 ? -6.561 9.419 -26.039 1.00 74.56 196 PHE A O 1
ATOM 1552 N N . LEU A 1 197 ? -8.426 8.667 -25.042 1.00 69.69 197 LEU A N 1
ATOM 1553 C CA . LEU A 1 197 ? -9.055 8.040 -26.218 1.00 69.69 197 LEU A CA 1
ATOM 1554 C C . LEU A 1 197 ? -9.218 8.948 -27.460 1.00 69.69 197 LEU A C 1
ATOM 1556 O O . LEU A 1 197 ? -9.094 8.429 -28.566 1.00 69.69 197 LEU A O 1
ATOM 1560 N N . PRO A 1 198 ? -9.430 10.276 -27.346 1.00 63.72 198 PRO A N 1
ATOM 1561 C CA . PRO A 1 198 ? -9.441 11.179 -28.502 1.00 63.72 198 PRO A CA 1
ATOM 1562 C C . PRO A 1 198 ? -8.056 11.401 -29.132 1.00 63.72 198 PRO A C 1
ATOM 1564 O O . PRO A 1 198 ? -7.944 12.072 -30.156 1.00 63.72 198 PRO A O 1
ATOM 1567 N N . SER A 1 199 ? -6.984 10.901 -28.509 1.00 59.16 199 SER A N 1
ATOM 1568 C CA . SER A 1 199 ? -5.608 11.076 -28.975 1.00 59.16 199 SER A CA 1
ATOM 1569 C C . SER A 1 199 ? -5.238 9.952 -29.945 1.00 59.16 199 SER A C 1
ATOM 1571 O O . SER A 1 199 ? -5.340 8.775 -29.614 1.00 59.16 199 SER A O 1
ATOM 1573 N N . THR A 1 200 ? -4.718 10.301 -31.122 1.00 54.25 200 THR A N 1
ATOM 1574 C CA . THR A 1 200 ? -4.263 9.394 -32.202 1.00 54.25 200 THR A CA 1
ATOM 1575 C C . THR A 1 200 ? -3.151 8.400 -31.792 1.00 54.25 200 THR A C 1
ATOM 1577 O O . THR A 1 200 ? -2.660 7.632 -32.615 1.00 54.25 200 THR A O 1
ATOM 1580 N N . SER A 1 201 ? -2.726 8.396 -30.525 1.00 57.28 201 SER A N 1
ATOM 1581 C CA . SER A 1 201 ? -1.650 7.570 -29.967 1.00 57.28 201 SER A CA 1
ATOM 1582 C C . SER A 1 201 ? -2.009 6.096 -29.758 1.00 57.28 201 SER A C 1
ATOM 1584 O O . SER A 1 201 ? -1.105 5.285 -29.592 1.00 57.28 201 SER A O 1
ATOM 1586 N N . VAL A 1 202 ? -3.294 5.720 -29.797 1.00 58.47 202 VAL A N 1
ATOM 1587 C CA . VAL A 1 202 ? -3.752 4.341 -29.514 1.00 58.47 202 VAL A CA 1
ATOM 1588 C C . VAL A 1 202 ? -3.150 3.297 -30.474 1.00 58.47 202 VAL A C 1
ATOM 1590 O O . VAL A 1 202 ? -3.008 2.138 -30.104 1.00 58.47 202 VAL A O 1
ATOM 1593 N N . ASN A 1 203 ? -2.715 3.707 -31.670 1.00 60.94 203 ASN A N 1
ATOM 1594 C CA . ASN A 1 203 ? -2.165 2.804 -32.689 1.00 60.94 203 ASN A CA 1
ATOM 1595 C C . ASN A 1 203 ? -0.629 2.808 -32.783 1.00 60.94 203 ASN A C 1
ATOM 1597 O O . ASN A 1 203 ? -0.079 2.218 -33.713 1.00 60.94 203 ASN A O 1
ATOM 1601 N N . ARG A 1 204 ? 0.086 3.473 -31.865 1.00 70.25 204 ARG A N 1
ATOM 1602 C CA . ARG A 1 204 ? 1.555 3.448 -31.852 1.00 70.25 204 ARG A CA 1
ATOM 1603 C C . ARG A 1 204 ? 2.047 2.352 -30.899 1.00 70.25 204 ARG A C 1
ATOM 1605 O O . ARG A 1 204 ? 1.978 2.554 -29.688 1.00 70.25 204 ARG A O 1
ATOM 1612 N N . PRO A 1 205 ? 2.614 1.235 -31.392 1.00 66.94 205 PRO A N 1
ATOM 1613 C CA . PRO A 1 205 ? 3.330 0.313 -30.524 1.00 66.94 205 PRO A CA 1
ATOM 1614 C C . PRO A 1 205 ? 4.588 1.021 -30.002 1.00 66.94 205 PRO A C 1
ATOM 1616 O O . PRO A 1 205 ? 5.523 1.314 -30.748 1.00 66.94 205 PRO A O 1
ATOM 1619 N N . ALA A 1 206 ? 4.586 1.363 -28.717 1.00 72.69 206 ALA A N 1
ATOM 1620 C CA . ALA A 1 206 ? 5.735 1.925 -28.025 1.00 72.69 206 ALA A CA 1
ATOM 1621 C C . ALA A 1 206 ? 6.169 0.947 -26.933 1.00 72.69 206 ALA A C 1
ATOM 1623 O O . ALA A 1 206 ? 5.501 0.798 -25.914 1.00 72.69 206 ALA A O 1
ATOM 1624 N N . GLU A 1 207 ? 7.295 0.277 -27.158 1.00 77.88 207 GLU A N 1
ATOM 1625 C CA . GLU A 1 207 ? 7.907 -0.590 -26.154 1.00 77.88 207 GLU A CA 1
ATOM 1626 C C . GLU A 1 207 ? 8.875 0.199 -25.275 1.00 77.88 207 GLU A C 1
ATOM 1628 O O . GLU A 1 207 ? 9.840 0.792 -25.774 1.00 77.88 207 GLU A O 1
ATOM 1633 N N . GLY A 1 208 ? 8.626 0.155 -23.968 1.00 81.06 208 GLY A N 1
ATOM 1634 C CA . GLY A 1 208 ? 9.462 0.772 -22.945 1.00 81.06 208 GLY A CA 1
ATOM 1635 C C . GLY A 1 208 ? 9.115 2.233 -22.667 1.00 81.06 208 GLY A C 1
ATOM 1636 O O . GLY A 1 208 ? 8.739 2.998 -23.561 1.00 81.06 208 GLY A O 1
ATOM 1637 N N . LEU A 1 209 ? 9.280 2.631 -21.401 1.00 85.56 209 LEU A N 1
ATOM 1638 C CA . LEU A 1 209 ? 8.859 3.939 -20.899 1.00 85.56 209 LEU A CA 1
ATOM 1639 C C . LEU A 1 209 ? 9.497 5.125 -21.643 1.00 85.56 209 LEU A C 1
ATOM 1641 O O . LEU A 1 209 ? 8.894 6.195 -21.739 1.00 85.56 209 LEU A O 1
ATOM 1645 N N . ASP A 1 210 ? 10.706 4.964 -22.174 1.00 86.19 210 ASP A N 1
ATOM 1646 C CA . ASP A 1 210 ? 11.456 6.033 -22.843 1.00 86.19 210 ASP A CA 1
ATOM 1647 C C . ASP A 1 210 ? 10.756 6.547 -24.100 1.00 86.19 210 ASP A C 1
ATOM 1649 O O . ASP A 1 210 ? 10.721 7.759 -24.332 1.00 86.19 210 ASP A O 1
ATOM 1653 N N . LYS A 1 211 ? 10.118 5.641 -24.849 1.00 86.56 211 LYS A N 1
ATOM 1654 C CA . LYS A 1 211 ? 9.457 5.941 -26.125 1.00 86.56 211 LYS A CA 1
ATOM 1655 C C . LYS A 1 211 ? 8.083 6.595 -25.958 1.00 86.56 211 LYS A C 1
ATOM 1657 O O . LYS A 1 211 ? 7.551 7.110 -26.940 1.00 86.56 211 LYS A O 1
ATOM 1662 N N . LEU A 1 212 ? 7.523 6.602 -24.742 1.00 85.38 212 LEU A N 1
ATOM 1663 C CA . LEU A 1 212 ? 6.233 7.235 -24.473 1.00 85.38 212 LEU A CA 1
ATOM 1664 C C . LEU A 1 212 ? 6.352 8.762 -24.418 1.00 85.38 212 LEU A C 1
ATOM 1666 O O . LEU A 1 212 ? 7.252 9.347 -23.796 1.00 85.38 212 LEU A O 1
ATOM 1670 N N . THR A 1 213 ? 5.374 9.412 -25.033 1.00 85.38 213 THR A N 1
ATOM 1671 C CA . THR A 1 213 ? 5.124 10.845 -24.944 1.00 85.38 213 THR A CA 1
ATOM 1672 C C . THR A 1 213 ? 4.818 11.257 -23.504 1.00 85.38 213 THR A C 1
ATOM 1674 O O . THR A 1 213 ? 4.461 10.454 -22.639 1.00 85.38 213 THR A O 1
ATOM 1677 N N . TRP A 1 214 ? 4.926 12.555 -23.224 1.00 82.06 214 TRP A N 1
ATOM 1678 C CA . TRP A 1 214 ? 4.591 13.089 -21.906 1.00 82.06 214 TRP A CA 1
ATOM 1679 C C . TRP A 1 214 ? 3.145 12.780 -21.487 1.00 82.06 214 TRP A C 1
ATOM 1681 O O . TRP A 1 214 ? 2.910 1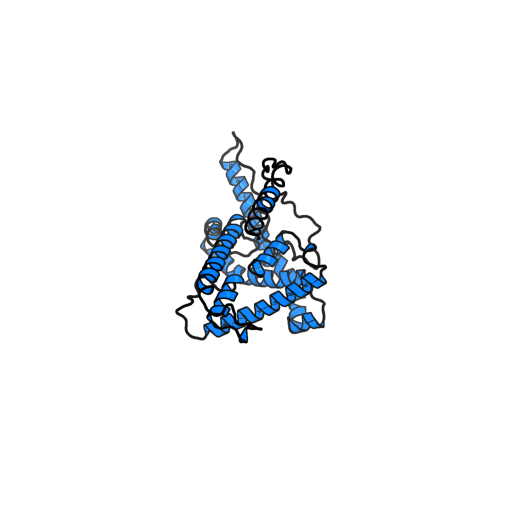2.374 -20.350 1.00 82.06 214 TRP A O 1
ATOM 1691 N N . LYS A 1 215 ? 2.182 12.924 -22.408 1.00 82.06 215 LYS A N 1
ATOM 1692 C CA . LYS A 1 215 ? 0.760 12.648 -22.146 1.00 82.06 215 LYS A CA 1
ATOM 1693 C C . LYS A 1 215 ? 0.529 11.182 -21.778 1.00 82.06 215 LYS A C 1
ATOM 1695 O O . LYS A 1 215 ? -0.173 10.904 -20.812 1.00 82.06 215 LYS A O 1
ATOM 1700 N N . GLU A 1 216 ? 1.171 10.266 -22.496 1.00 85.31 216 GLU A N 1
ATOM 1701 C CA . GLU A 1 216 ? 1.126 8.833 -22.199 1.00 85.31 216 GLU A CA 1
ATOM 1702 C C . GLU A 1 216 ? 1.756 8.510 -20.840 1.00 85.31 216 GLU A C 1
ATOM 1704 O O . GLU A 1 216 ? 1.148 7.816 -20.031 1.00 85.31 216 GLU A O 1
ATOM 1709 N N . LYS A 1 217 ? 2.926 9.083 -20.525 1.00 86.62 217 LYS A N 1
ATOM 1710 C CA . LYS A 1 217 ? 3.569 8.925 -19.206 1.00 86.62 217 LYS A CA 1
ATOM 1711 C C . LYS A 1 217 ? 2.658 9.399 -18.071 1.00 86.62 217 LYS A C 1
ATOM 1713 O O . LYS A 1 217 ? 2.555 8.728 -17.043 1.00 86.62 217 LYS A O 1
ATOM 1718 N N . VAL A 1 218 ? 1.976 10.532 -18.253 1.00 85.50 218 VAL A N 1
ATOM 1719 C CA . VAL A 1 218 ? 0.989 11.035 -17.287 1.00 85.50 218 VAL A CA 1
ATOM 1720 C C . VAL A 1 218 ? -0.182 10.059 -17.160 1.00 85.50 218 VAL A C 1
ATOM 1722 O O . VAL A 1 218 ? -0.493 9.667 -16.037 1.00 85.50 218 VAL A O 1
ATOM 1725 N N . HIS A 1 219 ? -0.760 9.593 -18.270 1.00 87.00 219 HIS A N 1
ATOM 1726 C CA . HIS A 1 219 ? -1.841 8.602 -18.263 1.00 87.00 219 HIS A CA 1
ATOM 1727 C C . HIS A 1 219 ? -1.445 7.313 -17.521 1.00 87.00 219 HIS A C 1
ATOM 1729 O O . HIS A 1 219 ? -2.118 6.924 -16.564 1.00 87.00 219 HIS A O 1
ATOM 1735 N N . CYS A 1 220 ? -0.297 6.711 -17.854 1.00 88.44 220 CYS A N 1
ATOM 1736 C CA . CYS A 1 220 ? 0.230 5.534 -17.155 1.00 88.44 220 CYS A CA 1
ATOM 1737 C C . CYS A 1 220 ? 0.409 5.804 -15.654 1.00 88.44 220 CYS A C 1
ATOM 1739 O O . CYS A 1 220 ? 0.012 5.002 -14.808 1.00 88.44 220 CYS A O 1
ATOM 1741 N N . SER A 1 221 ? 0.943 6.973 -15.285 1.00 88.88 221 SER A N 1
ATOM 1742 C CA . SER A 1 221 ? 1.074 7.358 -13.876 1.00 88.88 221 SER A CA 1
ATOM 1743 C C . SER A 1 221 ? -0.264 7.537 -13.156 1.00 88.88 221 SER A C 1
ATOM 1745 O O . SER A 1 221 ? -0.314 7.422 -11.922 1.00 88.88 221 SER A O 1
ATOM 1747 N N . THR A 1 222 ? -1.340 7.812 -13.897 1.00 88.88 222 THR A N 1
ATOM 1748 C CA . THR A 1 222 ? -2.711 7.882 -13.395 1.00 88.88 222 THR A CA 1
ATOM 1749 C C . THR A 1 222 ? -3.321 6.520 -13.168 1.00 88.88 222 THR A C 1
ATOM 1751 O O . THR A 1 222 ? -3.785 6.278 -12.051 1.00 88.88 222 THR A O 1
ATOM 1754 N N . VAL A 1 223 ? -3.220 5.625 -14.147 1.00 89.69 223 VAL A N 1
ATOM 1755 C CA . VAL A 1 223 ? -3.661 4.224 -14.048 1.00 89.69 223 VAL A CA 1
ATOM 1756 C C . VAL A 1 223 ? -3.021 3.539 -12.839 1.00 89.69 223 VAL A C 1
ATOM 1758 O O . VAL A 1 223 ? -3.694 3.054 -11.933 1.00 89.69 223 VAL A O 1
ATOM 1761 N N . VAL A 1 224 ? -1.702 3.645 -12.736 1.00 90.44 224 VAL A N 1
ATOM 1762 C CA . VAL A 1 224 ? -0.905 3.017 -11.674 1.00 90.44 224 VAL A CA 1
ATOM 1763 C C . VAL A 1 224 ? -0.924 3.838 -10.357 1.00 90.44 224 VAL A C 1
ATOM 1765 O O . VAL A 1 224 ? -0.446 3.437 -9.284 1.00 90.44 224 VAL A O 1
ATOM 1768 N N . GLY A 1 225 ? -1.497 5.045 -10.421 1.00 85.62 225 GLY A N 1
ATOM 1769 C CA . GLY A 1 225 ? -1.599 6.063 -9.370 1.00 85.62 225 GLY A CA 1
ATOM 1770 C C . GLY A 1 225 ? -0.313 6.311 -8.590 1.00 85.62 225 GLY A C 1
ATOM 1771 O O . GLY A 1 225 ? -0.295 6.215 -7.358 1.00 85.62 225 GLY A O 1
ATOM 1772 N N . ARG A 1 226 ? 0.747 6.646 -9.333 1.00 83.44 226 ARG A N 1
ATOM 1773 C CA . ARG A 1 226 ? 2.027 7.174 -8.825 1.00 83.44 226 ARG A CA 1
ATOM 1774 C C . ARG A 1 226 ? 2.139 8.702 -8.932 1.00 83.44 226 ARG A C 1
ATOM 1776 O O . ARG A 1 226 ? 3.139 9.265 -8.487 1.00 83.44 226 ARG A O 1
ATOM 1783 N N . HIS A 1 227 ? 1.126 9.372 -9.477 1.00 72.06 227 HIS A N 1
ATOM 1784 C CA . HIS A 1 227 ? 1.013 10.832 -9.493 1.00 72.06 227 HIS A CA 1
ATOM 1785 C C . HIS A 1 227 ? 0.149 11.338 -8.323 1.00 72.06 227 HIS A C 1
ATOM 1787 O O . HIS A 1 227 ? -0.788 10.670 -7.877 1.00 72.06 227 HIS A O 1
ATOM 1793 N N . SER A 1 228 ? 0.467 12.527 -7.805 1.00 64.00 228 SER A N 1
ATOM 1794 C CA . SER A 1 228 ? -0.428 13.245 -6.897 1.00 64.00 228 SER A CA 1
ATOM 1795 C C . SER A 1 228 ? -1.554 13.888 -7.709 1.00 64.00 228 SER A C 1
ATOM 1797 O O . SER A 1 228 ? -1.336 14.351 -8.824 1.00 64.00 228 SER A O 1
ATOM 1799 N N . GLY A 1 229 ? -2.763 13.974 -7.141 1.00 59.28 229 GLY A N 1
ATOM 1800 C CA . GLY A 1 229 ? -3.885 14.672 -7.792 1.00 59.28 229 GLY A CA 1
ATOM 1801 C C . GLY A 1 229 ? -3.662 16.179 -7.977 1.00 59.28 229 GLY A C 1
ATOM 1802 O O . GLY A 1 229 ? -4.441 16.820 -8.663 1.00 59.28 229 GLY A O 1
ATOM 1803 N N . LEU A 1 230 ? -2.604 16.719 -7.364 1.00 55.88 230 LEU A N 1
ATOM 1804 C CA . LEU A 1 230 ? -2.165 18.105 -7.491 1.00 55.88 230 LEU A CA 1
ATOM 1805 C C . LEU A 1 230 ? -1.209 18.324 -8.667 1.00 55.88 230 LEU A C 1
ATOM 1807 O O . LEU A 1 230 ? -0.784 19.451 -8.858 1.00 55.88 230 LEU A O 1
ATOM 1811 N N . TRP A 1 231 ? -0.827 17.284 -9.417 1.00 59.94 231 TRP A N 1
ATOM 1812 C CA . TRP A 1 231 ? 0.036 17.434 -10.587 1.00 59.94 231 TRP A CA 1
ATOM 1813 C C . TRP A 1 231 ? -0.797 17.989 -11.751 1.00 59.94 231 TRP A C 1
ATOM 1815 O O . TRP A 1 231 ? -1.543 17.225 -12.372 1.00 59.94 231 TRP A O 1
ATOM 1825 N N . PRO A 1 232 ? -0.727 19.292 -12.078 1.00 53.25 232 PRO A N 1
ATOM 1826 C CA . PRO A 1 232 ? -1.534 19.834 -13.151 1.00 53.25 232 PRO A CA 1
ATOM 1827 C C . PRO A 1 232 ? -0.885 19.377 -14.455 1.00 53.25 232 PRO A C 1
ATOM 1829 O O . PRO A 1 232 ? 0.253 19.739 -14.753 1.00 53.25 232 PRO A O 1
ATOM 1832 N N . SER A 1 233 ? -1.617 18.606 -15.258 1.00 54.91 233 SER A N 1
ATOM 1833 C CA . SER A 1 233 ? -1.201 18.162 -16.600 1.00 54.91 233 SER A CA 1
ATOM 1834 C C . SER A 1 233 ? -0.788 19.316 -17.534 1.00 54.91 233 SER A C 1
ATOM 1836 O O . SER A 1 233 ? -0.252 19.047 -18.608 1.00 54.91 233 SER A O 1
ATOM 1838 N N . ARG A 1 234 ? -1.060 20.576 -17.168 1.00 53.25 234 ARG A N 1
ATOM 1839 C CA . ARG A 1 234 ? -1.020 21.730 -18.068 1.00 53.25 234 ARG A CA 1
ATOM 1840 C C . ARG A 1 234 ? -0.016 22.831 -17.682 1.00 53.25 234 ARG A C 1
ATOM 1842 O O . ARG A 1 234 ? 0.173 23.717 -18.498 1.00 53.25 234 ARG A O 1
ATOM 1849 N N . PHE A 1 235 ? 0.632 22.794 -16.506 1.00 52.75 235 PHE A N 1
ATOM 1850 C CA . PHE A 1 235 ? 1.283 24.014 -15.984 1.00 52.75 235 PHE A CA 1
ATOM 1851 C C . PHE A 1 235 ? 2.660 23.923 -15.313 1.00 52.75 235 PHE A C 1
ATOM 1853 O O . PHE A 1 235 ? 3.135 24.971 -14.890 1.00 52.75 235 PHE A O 1
ATOM 1860 N N . LEU A 1 236 ? 3.347 22.774 -15.215 1.00 54.00 236 LEU A N 1
ATOM 1861 C CA . LEU A 1 236 ? 4.702 22.787 -14.626 1.00 54.00 236 LEU A CA 1
ATOM 1862 C C . LEU A 1 236 ? 5.827 22.488 -15.636 1.00 54.00 236 LEU A C 1
ATOM 1864 O O . LEU A 1 236 ? 5.909 21.355 -16.118 1.00 54.00 236 LEU A O 1
ATOM 1868 N N . PRO A 1 237 ? 6.708 23.474 -15.930 1.00 53.38 237 PRO A N 1
ATOM 1869 C CA . PRO A 1 237 ? 7.928 23.255 -16.703 1.00 53.38 237 PRO A CA 1
ATOM 1870 C C . PRO A 1 237 ? 8.931 22.367 -15.933 1.00 53.38 237 PRO A C 1
ATOM 1872 O O . PRO A 1 237 ? 8.790 22.131 -14.730 1.00 53.38 237 PRO A O 1
ATOM 1875 N N . LEU A 1 238 ? 9.920 21.808 -16.648 1.00 52.75 238 LEU A N 1
ATOM 1876 C CA . LEU A 1 238 ? 11.017 20.986 -16.099 1.00 52.75 238 LEU A CA 1
ATOM 1877 C C . LEU A 1 238 ? 11.601 21.630 -14.825 1.00 52.75 238 LEU A C 1
ATOM 1879 O O . LEU A 1 238 ? 11.806 22.841 -14.837 1.00 52.75 238 LEU A O 1
ATOM 1883 N N . PRO A 1 239 ? 11.839 20.881 -13.720 1.00 62.25 239 PRO A N 1
ATOM 1884 C CA . PRO A 1 239 ? 12.448 19.537 -13.644 1.00 62.25 239 PRO A CA 1
ATOM 1885 C C . PRO A 1 239 ? 11.503 18.362 -13.312 1.00 62.25 239 PRO A C 1
ATOM 1887 O O . PRO A 1 239 ? 11.945 17.218 -13.159 1.00 62.25 239 PRO A O 1
ATOM 1890 N N . LEU A 1 240 ? 10.195 18.596 -13.189 1.00 70.31 240 LEU A N 1
ATOM 1891 C CA . LEU A 1 240 ? 9.267 17.575 -12.686 1.00 70.31 240 LEU A CA 1
ATOM 1892 C C . LEU A 1 240 ? 9.028 16.393 -13.640 1.00 70.31 240 LEU A C 1
ATOM 1894 O O . LEU A 1 240 ? 8.743 15.285 -13.178 1.00 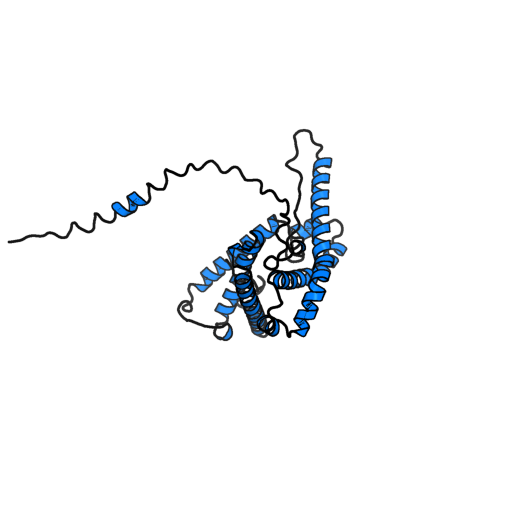70.31 240 LEU A O 1
ATOM 1898 N N . GLY A 1 241 ? 9.196 16.581 -14.951 1.00 75.38 241 GLY A N 1
ATOM 1899 C CA . GLY A 1 241 ? 9.017 15.497 -15.921 1.00 75.38 241 GLY A CA 1
ATOM 1900 C C . GLY A 1 241 ? 10.013 14.349 -15.749 1.00 75.38 241 GLY A C 1
ATOM 1901 O O . GLY A 1 241 ? 9.632 13.177 -15.764 1.00 75.38 241 GLY A O 1
ATOM 1902 N N . PHE A 1 242 ? 11.272 14.682 -15.464 1.00 81.88 242 PHE A N 1
ATOM 1903 C CA . PHE A 1 242 ? 12.319 13.705 -15.167 1.00 81.88 242 PHE A CA 1
ATOM 1904 C C . PHE A 1 242 ? 12.032 12.918 -13.882 1.00 81.88 242 PHE A C 1
ATOM 1906 O O . PHE A 1 242 ? 12.245 11.706 -13.823 1.00 81.88 242 PHE A O 1
ATOM 1913 N N . VAL A 1 243 ? 11.495 13.588 -12.857 1.00 84.19 243 VAL A N 1
ATOM 1914 C CA . VAL A 1 243 ? 11.107 12.946 -11.593 1.00 84.19 243 VAL A CA 1
ATOM 1915 C C . VAL A 1 243 ? 9.972 11.951 -11.814 1.00 84.19 243 VAL A C 1
ATOM 1917 O O . VAL A 1 243 ? 10.037 10.836 -11.291 1.00 84.19 243 VAL A O 1
ATOM 1920 N N . LEU A 1 244 ? 8.948 12.327 -12.589 1.00 85.25 244 LEU A N 1
ATOM 1921 C CA . LEU A 1 244 ? 7.847 11.424 -12.930 1.00 85.25 244 LEU A CA 1
ATOM 1922 C C . LEU A 1 244 ? 8.365 10.197 -13.678 1.00 85.25 244 LEU A C 1
ATOM 1924 O O . LEU A 1 244 ? 8.068 9.071 -13.283 1.00 85.25 244 LEU A O 1
ATOM 1928 N N . HIS A 1 245 ? 9.183 10.417 -14.705 1.00 87.44 245 HIS A N 1
ATOM 1929 C CA . HIS A 1 245 ? 9.766 9.343 -15.496 1.00 87.44 245 HIS A CA 1
ATOM 1930 C C . HIS A 1 245 ? 10.607 8.388 -14.632 1.00 87.44 245 HIS A C 1
ATOM 1932 O O . HIS A 1 245 ? 10.342 7.190 -14.620 1.00 87.44 245 HIS A O 1
ATOM 1938 N N . LYS A 1 246 ? 11.519 8.900 -13.791 1.00 89.00 246 LYS A N 1
ATOM 1939 C CA . LYS A 1 246 ? 12.286 8.063 -12.848 1.00 89.00 246 LYS A CA 1
ATOM 1940 C C . LYS A 1 246 ? 11.404 7.295 -11.863 1.00 89.00 246 LYS A C 1
ATOM 1942 O O . LYS A 1 246 ? 11.739 6.172 -11.490 1.00 89.00 246 LYS A O 1
ATOM 1947 N N . ARG A 1 247 ? 10.302 7.888 -11.393 1.00 88.69 247 ARG A N 1
ATOM 1948 C CA . ARG A 1 247 ? 9.350 7.203 -10.500 1.00 88.69 247 ARG A CA 1
ATOM 1949 C C . ARG A 1 247 ? 8.623 6.070 -11.212 1.00 88.69 247 ARG A C 1
ATOM 1951 O O . ARG A 1 247 ? 8.461 5.015 -10.608 1.00 88.69 247 ARG A O 1
ATOM 1958 N N . LEU A 1 248 ? 8.209 6.295 -12.455 1.00 91.06 248 LEU A N 1
ATOM 1959 C CA . LEU A 1 248 ? 7.576 5.286 -13.295 1.00 91.06 248 LEU A CA 1
ATOM 1960 C C . LEU A 1 248 ? 8.546 4.146 -13.615 1.00 91.06 248 LEU A C 1
ATOM 1962 O O . LEU A 1 248 ? 8.184 3.012 -13.344 1.00 91.06 248 LEU A O 1
ATOM 1966 N N . LEU A 1 249 ? 9.790 4.431 -14.026 1.00 91.50 249 LEU A N 1
ATOM 1967 C CA . LEU A 1 249 ? 10.818 3.401 -14.257 1.00 91.50 249 LEU A CA 1
ATOM 1968 C C . LEU A 1 249 ? 11.026 2.508 -13.029 1.00 91.50 249 LEU A C 1
ATOM 1970 O O . LEU A 1 249 ? 10.985 1.286 -13.110 1.00 91.50 249 LEU A O 1
ATOM 1974 N N . ARG A 1 250 ? 11.216 3.109 -11.847 1.00 90.56 250 ARG A N 1
ATOM 1975 C CA . ARG A 1 250 ? 11.385 2.334 -10.604 1.00 90.56 250 ARG A CA 1
ATOM 1976 C C . ARG A 1 250 ? 10.167 1.475 -10.288 1.00 90.56 250 ARG A C 1
ATOM 1978 O O . ARG A 1 250 ? 10.306 0.428 -9.663 1.00 90.56 250 ARG A O 1
ATOM 1985 N N . TYR A 1 251 ? 8.981 1.957 -10.642 1.00 92.50 251 TYR A N 1
ATOM 1986 C CA . TYR A 1 251 ? 7.748 1.241 -10.375 1.00 92.50 251 TYR A CA 1
ATOM 1987 C C . TYR A 1 251 ? 7.487 0.128 -11.396 1.00 92.50 251 TYR A C 1
ATOM 1989 O O . TYR A 1 251 ? 7.014 -0.931 -11.009 1.00 92.50 251 TYR A O 1
ATOM 1997 N N . GLU A 1 252 ? 7.858 0.325 -12.657 1.00 92.19 252 GLU A N 1
ATOM 1998 C CA . GLU A 1 252 ? 7.883 -0.716 -13.687 1.00 92.19 252 GLU A CA 1
ATOM 1999 C C . GLU A 1 252 ? 8.805 -1.869 -13.272 1.00 92.19 252 GLU A C 1
ATOM 2001 O O . GLU A 1 252 ? 8.372 -3.017 -13.246 1.00 92.19 252 GLU A O 1
ATOM 2006 N N . VAL A 1 253 ? 10.024 -1.560 -12.810 1.00 91.88 253 VAL A N 1
ATOM 2007 C CA . VAL A 1 253 ? 10.952 -2.565 -12.256 1.00 91.88 253 VAL A CA 1
ATOM 2008 C C . VAL A 1 253 ? 10.333 -3.302 -11.065 1.00 91.88 253 VAL A C 1
ATOM 2010 O O . VAL A 1 253 ? 10.451 -4.523 -10.959 1.00 91.88 253 VAL A O 1
ATOM 2013 N N . TYR A 1 254 ? 9.646 -2.581 -10.175 1.00 93.12 254 TYR A N 1
ATOM 2014 C CA . TYR A 1 254 ? 8.918 -3.191 -9.064 1.00 93.12 254 TYR A CA 1
ATOM 2015 C C . TYR A 1 254 ? 7.826 -4.161 -9.548 1.00 93.12 254 TYR A C 1
ATOM 2017 O O . TYR A 1 254 ? 7.767 -5.279 -9.042 1.00 93.12 254 TYR A O 1
ATOM 2025 N N . LEU A 1 255 ? 6.988 -3.759 -10.513 1.00 94.44 255 LEU A N 1
ATOM 2026 C CA . LEU A 1 255 ? 5.916 -4.602 -11.053 1.00 94.44 255 LEU A CA 1
ATOM 2027 C C . LEU A 1 255 ? 6.478 -5.851 -11.733 1.00 94.44 255 LEU A C 1
ATOM 2029 O O . LEU A 1 255 ? 6.046 -6.949 -11.403 1.00 94.44 255 LEU A O 1
ATOM 2033 N N . ALA A 1 256 ? 7.492 -5.695 -12.587 1.00 92.69 256 ALA A N 1
ATOM 2034 C CA . ALA A 1 256 ? 8.149 -6.817 -13.254 1.00 92.69 256 ALA A CA 1
ATOM 2035 C C . ALA A 1 256 ? 8.752 -7.809 -12.243 1.00 92.69 256 ALA A C 1
ATOM 2037 O O . ALA A 1 256 ? 8.634 -9.025 -12.398 1.00 92.69 256 ALA A O 1
ATOM 2038 N N . THR A 1 257 ? 9.353 -7.295 -11.163 1.00 92.31 257 THR A N 1
ATOM 2039 C CA . THR A 1 257 ? 9.876 -8.133 -10.073 1.00 92.31 257 THR A CA 1
ATOM 2040 C C . THR A 1 257 ? 8.744 -8.847 -9.329 1.00 92.31 257 THR A C 1
ATOM 2042 O O . THR A 1 257 ? 8.864 -10.033 -9.033 1.00 92.31 257 THR A O 1
ATOM 2045 N N . ASP A 1 258 ? 7.633 -8.163 -9.040 1.00 94.56 258 ASP A N 1
ATOM 2046 C CA . ASP A 1 258 ? 6.462 -8.763 -8.387 1.00 94.56 258 ASP A CA 1
ATOM 2047 C C . ASP A 1 258 ? 5.819 -9.848 -9.270 1.00 94.56 258 ASP A C 1
ATOM 2049 O O . ASP A 1 258 ? 5.557 -10.936 -8.767 1.00 94.56 258 ASP A O 1
ATOM 2053 N N . ASP A 1 259 ? 5.646 -9.618 -10.577 1.00 94.88 259 ASP A N 1
ATOM 2054 C CA . ASP A 1 259 ? 5.124 -10.607 -11.541 1.00 94.88 259 ASP A CA 1
ATOM 2055 C C . ASP A 1 259 ? 5.998 -11.868 -11.605 1.00 94.88 259 ASP A C 1
ATOM 2057 O O . ASP A 1 259 ? 5.500 -13.001 -11.541 1.00 94.88 259 ASP A O 1
ATOM 2061 N N . MET A 1 260 ? 7.321 -11.685 -11.661 1.00 92.75 260 MET A N 1
ATOM 2062 C CA . MET A 1 260 ? 8.283 -12.786 -11.610 1.00 92.75 260 MET A CA 1
ATOM 2063 C C . MET A 1 260 ? 8.146 -13.584 -10.304 1.00 92.75 260 MET A C 1
ATOM 2065 O O . MET A 1 260 ? 8.124 -14.817 -10.327 1.00 92.75 260 MET A O 1
ATOM 2069 N N . LEU A 1 261 ? 8.038 -12.903 -9.159 1.00 91.62 261 LEU A N 1
ATOM 2070 C CA . LEU A 1 261 ? 7.925 -13.555 -7.852 1.00 91.62 261 LEU A CA 1
ATOM 2071 C C . LEU A 1 261 ? 6.561 -14.227 -7.638 1.00 91.62 261 LEU A C 1
ATOM 2073 O O . LEU A 1 261 ? 6.512 -15.272 -6.989 1.00 91.62 261 LEU A O 1
ATOM 2077 N N . ILE A 1 262 ? 5.474 -13.693 -8.207 1.00 93.75 262 ILE A N 1
ATOM 2078 C CA . ILE A 1 262 ? 4.162 -14.362 -8.243 1.00 93.75 262 ILE A CA 1
ATOM 2079 C C . ILE A 1 262 ? 4.277 -15.668 -9.028 1.00 93.75 262 ILE A C 1
ATOM 2081 O O . ILE A 1 262 ? 3.864 -16.718 -8.537 1.00 93.75 262 ILE A O 1
ATOM 2085 N N . THR A 1 263 ? 4.882 -15.620 -10.216 1.00 93.06 263 THR A N 1
ATOM 2086 C CA . THR A 1 263 ? 5.070 -16.802 -11.069 1.00 93.06 263 THR A CA 1
ATOM 2087 C C . THR A 1 263 ? 5.905 -17.862 -10.350 1.00 93.06 263 THR A C 1
ATOM 2089 O O . THR A 1 263 ? 5.487 -19.014 -10.239 1.00 93.06 263 THR A O 1
ATOM 2092 N N . LYS A 1 264 ? 7.036 -17.458 -9.755 1.00 88.38 264 LYS A N 1
ATOM 2093 C CA . LYS A 1 264 ? 7.902 -18.335 -8.950 1.00 88.38 264 LYS A CA 1
ATOM 2094 C C . LYS A 1 264 ? 7.190 -18.904 -7.715 1.00 88.38 264 LYS A C 1
ATOM 2096 O O . LYS A 1 264 ? 7.468 -20.028 -7.314 1.00 88.38 264 LYS A O 1
ATOM 2101 N N . GLY A 1 265 ? 6.280 -18.140 -7.112 1.00 86.06 265 GLY A N 1
ATOM 2102 C CA . GLY A 1 265 ? 5.517 -18.523 -5.921 1.00 86.06 265 GLY A CA 1
ATOM 2103 C C . GLY A 1 265 ? 4.350 -19.486 -6.173 1.00 86.06 265 GLY A C 1
ATOM 2104 O O . GLY A 1 265 ? 3.614 -19.788 -5.236 1.00 86.06 265 GLY A O 1
ATOM 2105 N N . GLY A 1 266 ? 4.161 -19.966 -7.407 1.00 88.38 266 GLY A N 1
ATOM 2106 C CA . GLY A 1 266 ? 3.053 -20.855 -7.774 1.00 88.38 266 GLY A CA 1
ATOM 2107 C C . GLY A 1 266 ? 1.844 -20.138 -8.382 1.00 88.38 266 GLY A C 1
ATOM 2108 O O . GLY A 1 266 ? 0.758 -20.714 -8.443 1.00 88.38 266 GLY A O 1
ATOM 2109 N N . GLY A 1 267 ? 2.024 -18.898 -8.841 1.00 92.00 267 GLY A N 1
ATOM 2110 C CA . GLY A 1 267 ? 1.039 -18.148 -9.614 1.00 92.00 267 GLY A CA 1
ATOM 2111 C C . GLY A 1 267 ? -0.041 -17.454 -8.782 1.00 92.00 267 GLY A C 1
ATOM 2112 O O . GLY A 1 267 ? -0.033 -17.449 -7.550 1.00 92.00 267 GLY A O 1
ATOM 2113 N N . VAL A 1 268 ? -1.002 -16.851 -9.488 1.00 93.44 268 VAL A N 1
ATOM 2114 C CA . VAL A 1 268 ? -2.022 -15.970 -8.891 1.00 93.44 268 VAL A CA 1
ATOM 2115 C C . VAL A 1 268 ? -2.942 -16.668 -7.888 1.00 93.44 268 VAL A C 1
ATOM 2117 O O . VAL A 1 268 ? -3.401 -16.051 -6.933 1.00 93.44 268 VAL A O 1
ATOM 2120 N N . MET A 1 269 ? -3.148 -17.976 -8.052 1.00 91.88 269 MET A N 1
ATOM 2121 C CA . MET A 1 269 ? -4.018 -18.791 -7.195 1.00 91.88 269 MET A CA 1
ATOM 2122 C C . MET A 1 269 ? -3.469 -18.983 -5.775 1.00 91.88 269 MET A C 1
ATOM 2124 O O . MET A 1 269 ? -4.190 -19.443 -4.892 1.00 91.88 269 MET A O 1
ATOM 2128 N N . LYS A 1 270 ? -2.188 -18.664 -5.549 1.00 90.88 270 LYS A N 1
ATOM 2129 C CA . LYS A 1 270 ? -1.536 -18.740 -4.235 1.00 90.88 270 LYS A CA 1
ATOM 2130 C C . LYS A 1 270 ? -1.585 -17.417 -3.462 1.00 90.88 270 LYS A C 1
ATOM 2132 O O . LYS A 1 270 ? -1.212 -17.395 -2.285 1.00 90.88 270 LYS A O 1
ATOM 2137 N N . LEU A 1 271 ? -2.041 -16.325 -4.085 1.00 91.56 271 LEU A N 1
ATOM 2138 C CA . LEU A 1 271 ? -2.261 -15.070 -3.371 1.00 91.56 271 LEU A CA 1
ATOM 2139 C C . LEU A 1 271 ? -3.510 -15.177 -2.499 1.00 91.56 271 LEU A C 1
ATOM 2141 O O . LEU A 1 271 ? -4.549 -15.687 -2.914 1.00 91.56 271 LEU A O 1
ATOM 2145 N N . SER A 1 272 ? -3.410 -14.643 -1.286 1.00 91.31 272 SER A N 1
ATOM 2146 C CA . SER A 1 272 ? -4.584 -14.427 -0.451 1.00 91.31 272 SER A CA 1
ATOM 2147 C C . SER A 1 272 ? -5.536 -13.429 -1.131 1.00 91.31 272 SER A C 1
ATOM 2149 O O . SER A 1 272 ? -5.074 -12.554 -1.869 1.00 91.31 272 SER A O 1
ATOM 2151 N N . PRO A 1 273 ? -6.855 -13.492 -0.872 1.00 91.75 273 PRO A N 1
ATOM 2152 C CA . PRO A 1 273 ? -7.810 -12.536 -1.434 1.00 91.75 273 PRO A CA 1
ATOM 2153 C C . PRO A 1 273 ? -7.412 -11.051 -1.283 1.00 91.75 273 PRO A C 1
ATOM 2155 O O . PRO A 1 273 ? -7.471 -10.333 -2.283 1.00 91.75 273 PRO A O 1
ATOM 2158 N N . PRO A 1 274 ? -6.945 -10.563 -0.109 1.00 90.00 274 PRO A N 1
ATOM 2159 C CA . PRO A 1 274 ? -6.499 -9.173 0.006 1.00 90.00 274 PRO A CA 1
ATOM 2160 C C . PRO A 1 274 ? -5.214 -8.888 -0.786 1.00 90.00 274 PRO A C 1
ATOM 2162 O O . PRO A 1 274 ? -5.058 -7.796 -1.326 1.00 90.00 274 PRO A O 1
ATOM 2165 N N . GLU A 1 275 ? -4.295 -9.850 -0.892 1.00 92.44 275 GLU A N 1
ATOM 2166 C CA . GLU A 1 275 ? -3.060 -9.697 -1.672 1.00 92.44 275 GLU A CA 1
ATOM 2167 C C . GLU A 1 275 ? -3.321 -9.658 -3.178 1.00 92.44 275 GLU A C 1
ATOM 2169 O O . GLU A 1 275 ? -2.681 -8.876 -3.883 1.00 92.44 275 GLU A O 1
ATOM 2174 N N . LEU A 1 276 ? -4.274 -10.457 -3.661 1.00 94.44 276 LEU A N 1
ATOM 2175 C CA . LEU A 1 276 ? -4.727 -10.427 -5.048 1.00 94.44 276 LEU A CA 1
ATOM 2176 C C . LEU A 1 276 ? -5.363 -9.075 -5.378 1.00 94.44 276 LEU A C 1
ATOM 2178 O O . LEU A 1 276 ? -5.001 -8.450 -6.371 1.00 94.44 276 LEU A O 1
ATOM 2182 N N . GLU A 1 277 ? -6.246 -8.582 -4.509 1.00 92.88 277 GLU A N 1
ATOM 2183 C CA . GLU A 1 277 ? -6.876 -7.274 -4.688 1.00 92.88 277 GLU A CA 1
ATOM 2184 C C . GLU A 1 277 ? -5.838 -6.139 -4.719 1.00 92.88 277 GLU A C 1
ATOM 2186 O O . GLU A 1 277 ? -5.893 -5.258 -5.577 1.00 92.88 277 GLU A O 1
ATOM 2191 N N . ILE A 1 278 ? -4.845 -6.167 -3.824 1.00 92.50 278 ILE A N 1
ATOM 2192 C CA . ILE A 1 278 ? -3.739 -5.198 -3.834 1.00 92.50 278 ILE A CA 1
ATOM 2193 C C . ILE A 1 278 ? -2.922 -5.311 -5.127 1.00 92.50 278 ILE A C 1
ATOM 2195 O O . ILE A 1 278 ? -2.577 -4.282 -5.711 1.00 92.50 278 ILE A O 1
ATOM 2199 N N . ALA A 1 279 ? -2.633 -6.530 -5.590 1.00 95.06 279 ALA A N 1
ATOM 2200 C CA . ALA A 1 279 ? -1.888 -6.765 -6.824 1.00 95.06 279 ALA A CA 1
ATOM 2201 C C . ALA A 1 279 ? -2.625 -6.225 -8.062 1.00 95.06 279 ALA A C 1
ATOM 2203 O O . ALA A 1 279 ? -1.975 -5.654 -8.944 1.00 95.06 279 ALA A O 1
ATOM 2204 N N . CYS A 1 280 ? -3.956 -6.348 -8.105 1.00 94.25 280 CYS A N 1
ATOM 2205 C CA . CYS A 1 280 ? -4.801 -5.736 -9.131 1.00 94.25 280 CYS A CA 1
ATOM 2206 C C . CYS A 1 280 ? -4.710 -4.206 -9.086 1.00 94.25 280 CYS A C 1
ATOM 2208 O O . CYS A 1 280 ? -4.350 -3.579 -10.084 1.00 94.25 280 CYS A O 1
ATOM 2210 N N . VAL A 1 281 ? -4.894 -3.614 -7.902 1.00 91.88 281 VAL A N 1
ATOM 2211 C CA . VAL A 1 281 ? -4.837 -2.155 -7.713 1.00 91.88 281 VAL A CA 1
ATOM 2212 C C . VAL A 1 281 ? -3.461 -1.576 -8.063 1.00 91.88 281 VAL A C 1
ATOM 2214 O O . VAL A 1 281 ? -3.373 -0.482 -8.624 1.00 91.88 281 VAL A O 1
ATOM 2217 N N . ASP A 1 282 ? -2.373 -2.281 -7.743 1.00 93.25 282 ASP A N 1
ATOM 2218 C CA . ASP A 1 282 ? -1.011 -1.878 -8.116 1.00 93.25 282 ASP A CA 1
ATOM 2219 C C . ASP A 1 282 ? -0.801 -1.872 -9.643 1.00 93.25 282 ASP A C 1
ATOM 2221 O O . ASP A 1 282 ? -0.040 -1.048 -10.146 1.00 93.25 282 ASP A O 1
ATOM 2225 N N . ARG A 1 283 ? -1.511 -2.732 -10.384 1.00 93.50 283 ARG A N 1
ATOM 2226 C CA . ARG A 1 283 ? -1.491 -2.791 -11.859 1.00 93.50 283 ARG A CA 1
ATOM 2227 C C . ARG A 1 283 ? -2.529 -1.871 -12.517 1.00 93.50 283 ARG A C 1
ATOM 2229 O O . ARG A 1 283 ? -2.529 -1.735 -13.735 1.00 93.50 283 ARG A O 1
ATOM 2236 N N . GLY A 1 284 ? -3.359 -1.188 -11.725 1.00 90.25 284 GLY A N 1
ATOM 2237 C CA . GLY A 1 284 ? -4.402 -0.280 -12.212 1.00 90.25 284 GLY A CA 1
ATOM 2238 C C . GLY A 1 284 ? -5.675 -0.980 -12.693 1.00 90.25 284 GLY A C 1
ATOM 2239 O O . GLY A 1 284 ? -6.402 -0.395 -13.496 1.00 90.25 284 GLY A O 1
ATOM 2240 N N . MET A 1 285 ? -5.914 -2.204 -12.212 1.00 88.81 285 MET A N 1
ATOM 2241 C CA . MET A 1 285 ? -7.137 -2.988 -12.425 1.00 88.81 285 MET A CA 1
ATOM 2242 C C . MET A 1 285 ? -8.119 -2.827 -11.266 1.00 88.81 285 MET A C 1
ATOM 2244 O O . MET A 1 285 ? -7.650 -2.651 -10.114 1.00 88.81 285 MET A O 1
#

Solvent-accessible surface area (backbone atoms only — not comparable to full-atom values): 16858 Å² total; per-residue (Å²): 142,81,81,92,86,77,93,74,72,76,73,64,65,59,60,63,59,57,56,66,71,60,68,69,78,78,77,67,86,78,66,81,78,70,83,73,77,75,80,85,66,87,66,88,82,55,77,42,61,54,33,43,52,65,64,66,39,49,44,75,77,60,63,71,75,83,84,56,94,88,59,56,69,66,61,53,52,50,49,40,51,52,22,54,52,53,23,45,54,50,10,47,47,20,45,74,48,51,39,49,61,64,32,45,66,56,49,51,54,37,57,77,38,67,39,74,66,30,42,74,73,68,62,76,73,39,34,12,54,55,46,38,45,56,46,36,58,58,20,51,72,23,47,64,59,39,48,53,46,39,68,74,42,49,88,54,28,70,64,54,52,72,74,43,72,86,48,49,34,60,15,55,48,52,71,70,55,55,53,51,53,48,54,55,46,51,52,50,32,50,54,43,48,67,68,44,69,83,44,87,61,86,80,58,92,63,81,59,80,83,67,48,52,72,69,53,51,51,43,53,29,44,41,44,56,78,58,61,96,80,63,60,96,83,75,74,72,83,71,57,62,61,54,51,50,54,52,48,54,57,46,51,54,48,50,55,51,49,54,53,31,36,54,74,52,66,30,78,87,61,41,49,73,71,55,45,53,49,54,34,44,60,70,46,94

pLDDT: mean 77.7, std 19.7, range [27.62, 95.06]